Protein AF-A0A151QD77-F1 (afdb_monomer_lite)

Secondary structure (DSSP, 8-state):
-----THHHHHHHHHTT---------------------------SS-EEEE-TT--PPTTEEEEEEESSSEEEEEEE-SS-EEEEE-TTS-EEEEEETTEEEEETT-HHHHHTTSTT-PPPPHHHHT-TTPPP-EEEEESSSEEEEE-GGGG-TT-SEEEEEEEETTEEEEEEEEEEPPPP--EEEEEEEEE--S-TTEEEE--SSSSSEEEEEE-TT-SS-EEEE-TTS-EEEEEETTEEEEETTSTTTTTS--------SSS-EEEEESSSEEEEE-GGGG---SSTTSPEEEEEEEEESSSS-EEEEEEEEEEEE--S---

pLDDT: mean 83.12, std 22.44, range [23.42, 98.44]

Structure (mmCIF, N/CA/C/O backbone):
data_AF-A0A151QD77-F1
#
_entry.id   AF-A0A151QD77-F1
#
loop_
_atom_site.group_PDB
_atom_site.id
_atom_site.type_symbol
_atom_site.label_atom_id
_atom_site.label_alt_id
_atom_site.label_comp_id
_atom_site.label_asym_id
_atom_site.label_entity_id
_atom_site.label_seq_id
_atom_site.pdbx_PDB_ins_code
_atom_site.Cartn_x
_atom_site.Cartn_y
_atom_site.Cartn_z
_atom_site.occupancy
_atom_site.B_iso_or_equiv
_atom_site.auth_seq_id
_atom_site.auth_comp_id
_atom_site.auth_asym_id
_atom_site.auth_atom_id
_atom_site.pdbx_PDB_model_num
ATOM 1 N N . MET A 1 1 ? 21.668 8.200 21.741 1.00 24.41 1 MET A N 1
ATOM 2 C CA . MET A 1 1 ? 20.289 8.182 21.206 1.00 24.41 1 MET A CA 1
ATOM 3 C C . MET A 1 1 ? 20.035 6.816 20.585 1.00 24.41 1 MET A C 1
ATOM 5 O O . MET A 1 1 ? 20.648 6.540 19.561 1.00 24.41 1 MET A O 1
ATOM 9 N N . PRO A 1 2 ? 19.241 5.921 21.193 1.00 24.11 2 PRO A N 1
ATOM 10 C CA . PRO A 1 2 ? 18.932 4.644 20.571 1.00 24.11 2 PRO A CA 1
ATOM 11 C C . PRO A 1 2 ? 17.622 4.740 19.781 1.00 24.11 2 PRO A C 1
ATOM 13 O O . PRO A 1 2 ? 16.577 5.123 20.303 1.00 24.11 2 PRO A O 1
ATOM 16 N N . VAL A 1 3 ? 17.715 4.382 18.503 1.00 27.53 3 VAL A N 1
ATOM 17 C CA . VAL A 1 3 ? 16.604 4.207 17.567 1.00 27.53 3 VAL A CA 1
ATOM 18 C C . VAL A 1 3 ? 15.793 2.983 18.005 1.00 27.53 3 VAL A C 1
ATOM 20 O O . VAL A 1 3 ? 16.287 1.855 17.972 1.00 27.53 3 VAL A O 1
ATOM 23 N N . VAL A 1 4 ? 14.552 3.195 18.446 1.00 26.72 4 VAL A N 1
ATOM 24 C CA . VAL A 1 4 ? 13.621 2.106 18.775 1.00 26.72 4 VAL A CA 1
ATOM 25 C C . VAL A 1 4 ? 13.031 1.568 17.472 1.00 26.72 4 VAL A C 1
ATOM 27 O O . VAL A 1 4 ? 12.359 2.280 16.731 1.00 26.72 4 VAL A O 1
ATOM 30 N N . LYS A 1 5 ? 13.318 0.294 17.192 1.00 28.39 5 LYS A N 1
ATOM 31 C CA . LYS A 1 5 ? 12.912 -0.446 15.992 1.00 28.39 5 LYS A CA 1
ATOM 32 C C . LYS A 1 5 ? 11.382 -0.546 15.880 1.00 28.39 5 LYS A C 1
ATOM 34 O O . LYS A 1 5 ? 10.731 -1.220 16.673 1.00 28.39 5 LYS A O 1
ATOM 39 N N . THR A 1 6 ? 10.833 0.034 14.819 1.00 36.62 6 THR A N 1
ATOM 40 C CA . THR A 1 6 ? 9.420 0.044 14.384 1.00 36.62 6 THR A CA 1
ATOM 41 C C . THR A 1 6 ? 8.884 -1.305 13.866 1.00 36.62 6 THR A C 1
ATOM 43 O O . THR A 1 6 ? 7.734 -1.400 13.444 1.00 36.62 6 THR A O 1
ATOM 46 N N . ASN A 1 7 ? 9.677 -2.379 13.924 1.00 31.80 7 ASN A N 1
ATOM 47 C CA . ASN A 1 7 ? 9.343 -3.670 13.305 1.00 31.80 7 ASN A CA 1
ATOM 48 C C . ASN A 1 7 ? 8.343 -4.537 14.089 1.00 31.80 7 ASN A C 1
ATOM 50 O O . ASN A 1 7 ? 7.849 -5.521 13.542 1.00 31.80 7 ASN A O 1
ATOM 54 N N . TRP A 1 8 ? 8.018 -4.197 15.340 1.00 27.75 8 TRP A N 1
ATOM 55 C CA . TRP A 1 8 ? 7.098 -5.008 16.149 1.00 27.75 8 TRP A CA 1
ATOM 56 C C . TRP A 1 8 ? 5.624 -4.800 15.763 1.00 27.75 8 TRP A C 1
ATOM 58 O O . TRP A 1 8 ? 4.849 -5.747 15.771 1.00 27.75 8 TRP A O 1
ATOM 68 N N . VAL A 1 9 ? 5.254 -3.586 15.333 1.00 34.66 9 VAL A N 1
ATOM 69 C CA . VAL A 1 9 ? 3.859 -3.204 15.034 1.00 34.66 9 VAL A CA 1
ATOM 70 C C . VAL A 1 9 ? 3.337 -3.859 13.747 1.00 34.66 9 VAL A C 1
ATOM 72 O O . VAL A 1 9 ? 2.174 -4.241 13.678 1.00 34.66 9 VAL A O 1
ATOM 75 N N . LYS A 1 10 ? 4.192 -4.056 12.733 1.00 32.22 10 LYS A N 1
ATOM 76 C CA . LYS A 1 10 ? 3.769 -4.639 11.446 1.00 32.22 10 LYS A CA 1
ATOM 77 C C . LYS A 1 10 ? 3.481 -6.146 11.518 1.00 32.22 10 LYS A C 1
ATOM 79 O O . LYS A 1 10 ? 2.632 -6.626 10.776 1.00 32.22 10 LYS A O 1
ATOM 84 N N . LYS A 1 11 ? 4.152 -6.897 12.403 1.00 32.84 11 LYS A N 1
ATOM 85 C CA . LYS A 1 11 ? 3.998 -8.364 12.481 1.00 32.84 11 LYS A CA 1
ATOM 86 C C . LYS A 1 11 ? 2.752 -8.813 13.251 1.00 32.84 11 LYS A C 1
ATOM 88 O O . LYS A 1 11 ? 2.174 -9.831 12.894 1.00 32.84 11 LYS A O 1
ATOM 93 N N . THR A 1 12 ? 2.312 -8.068 14.264 1.00 37.06 12 THR A N 1
ATOM 94 C CA . THR A 1 12 ? 1.117 -8.413 15.059 1.00 37.06 12 THR A CA 1
ATOM 95 C C . THR A 1 12 ? -0.193 -8.006 14.383 1.00 37.06 12 THR A C 1
ATOM 97 O O . THR A 1 12 ? -1.175 -8.735 14.489 1.00 37.06 12 THR A O 1
ATOM 100 N N . LEU A 1 13 ? -0.210 -6.906 13.621 1.00 35.16 13 LEU A N 1
ATOM 101 C CA . LEU A 1 13 ? -1.392 -6.487 12.851 1.00 35.16 13 LEU A CA 1
ATOM 102 C C . LEU A 1 13 ? -1.697 -7.427 11.669 1.00 35.16 13 LEU A C 1
ATOM 104 O O . LEU A 1 13 ? -2.864 -7.682 11.387 1.00 35.16 13 LEU A O 1
ATOM 108 N N . GLY A 1 14 ? -0.670 -8.006 11.033 1.00 31.27 14 GLY A N 1
ATOM 109 C CA . GLY A 1 14 ? -0.849 -8.971 9.939 1.00 31.27 14 GLY A CA 1
ATOM 110 C C . GLY A 1 14 ? -1.501 -10.296 10.358 1.00 31.27 14 GLY A C 1
ATOM 111 O O . GLY A 1 14 ? -2.154 -10.936 9.542 1.00 31.27 14 GLY A O 1
ATOM 112 N N . ALA A 1 15 ? -1.384 -10.694 11.629 1.00 32.50 15 ALA A N 1
ATOM 113 C CA . ALA A 1 15 ? -1.961 -11.943 12.134 1.00 32.50 15 ALA A CA 1
ATOM 114 C C . ALA A 1 15 ? -3.467 -11.845 12.455 1.00 32.50 15 ALA A C 1
ATOM 116 O O . ALA A 1 15 ? -4.146 -12.866 12.492 1.00 32.50 15 ALA A O 1
ATOM 117 N N . CYS A 1 16 ? -4.012 -10.634 12.634 1.00 34.81 16 CYS A N 1
ATOM 118 C CA . CYS A 1 16 ? -5.435 -10.426 12.946 1.00 34.81 16 CYS A CA 1
ATOM 119 C C . CYS A 1 16 ? -6.365 -10.574 11.722 1.00 34.81 16 CYS A C 1
ATOM 121 O O . CYS A 1 16 ? -7.583 -10.578 11.875 1.00 34.81 16 CYS A O 1
ATOM 123 N N . LEU A 1 17 ? -5.810 -10.680 10.509 1.00 33.88 17 LEU A N 1
ATOM 124 C CA . LEU A 1 17 ? -6.557 -10.763 9.244 1.00 33.88 17 LEU A CA 1
ATOM 125 C C . LEU A 1 17 ? -6.915 -12.197 8.814 1.00 33.88 17 LEU A C 1
ATOM 127 O O . LEU A 1 17 ? -7.569 -12.379 7.791 1.00 33.88 17 LEU A O 1
ATOM 131 N N . ALA A 1 18 ? -6.527 -13.218 9.581 1.00 29.62 18 ALA A N 1
ATOM 132 C CA . ALA A 1 18 ? -6.823 -14.610 9.259 1.00 29.62 18 ALA A CA 1
ATOM 133 C C . ALA A 1 18 ? -8.101 -15.088 9.972 1.00 29.62 18 ALA A C 1
ATOM 135 O O . ALA A 1 18 ? -8.030 -15.730 11.017 1.00 29.62 18 ALA A O 1
ATOM 136 N N . PHE A 1 19 ? -9.273 -14.802 9.395 1.00 31.50 19 PHE A N 1
ATOM 137 C CA . PHE A 1 19 ? -10.496 -15.547 9.713 1.00 31.50 19 PHE A CA 1
ATOM 138 C C . PHE A 1 19 ? -10.879 -16.480 8.563 1.00 31.50 19 PHE A C 1
ATOM 140 O O . PHE A 1 19 ? -11.076 -16.066 7.422 1.00 31.50 19 PHE A O 1
ATOM 147 N N . SER A 1 20 ? -10.946 -17.761 8.923 1.00 27.86 20 SER A N 1
ATOM 148 C CA . SER A 1 20 ? -11.267 -18.926 8.109 1.00 27.86 20 SER A CA 1
ATOM 149 C C . SER A 1 20 ? -12.623 -18.823 7.410 1.00 27.86 20 SER A C 1
ATOM 151 O O . SER A 1 20 ? -13.645 -18.628 8.064 1.00 27.86 20 SER A O 1
ATOM 153 N N . PHE A 1 21 ? -12.641 -19.094 6.106 1.00 31.02 21 PHE A N 1
ATOM 154 C CA . PHE A 1 21 ? -13.842 -19.517 5.389 1.00 31.02 21 PHE A CA 1
ATOM 155 C C . PHE A 1 21 ? -13.701 -20.989 5.002 1.00 31.02 21 PHE A C 1
ATOM 157 O O . PHE A 1 21 ? -12.762 -21.377 4.310 1.00 31.02 21 PHE A O 1
ATOM 164 N N . SER A 1 22 ? -14.634 -21.809 5.487 1.00 28.52 22 SER A N 1
ATOM 165 C CA . SER A 1 22 ? -14.782 -23.206 5.087 1.00 28.52 22 SER A CA 1
ATOM 166 C C . SER A 1 22 ? -15.097 -23.301 3.596 1.00 28.52 22 SER A C 1
ATOM 168 O O . SER A 1 22 ? -15.988 -22.624 3.086 1.00 28.52 22 SER A O 1
ATOM 170 N N . THR A 1 23 ? -14.361 -24.169 2.914 1.00 29.62 23 THR A N 1
ATOM 171 C CA . THR A 1 23 ? -14.494 -24.505 1.501 1.00 29.62 23 THR A CA 1
ATOM 172 C C . THR A 1 23 ? -15.793 -25.265 1.232 1.00 29.62 23 THR A C 1
ATOM 174 O O . THR A 1 23 ? -16.008 -26.356 1.757 1.00 29.62 23 THR A O 1
ATOM 177 N N . LEU A 1 24 ? -16.637 -24.719 0.355 1.00 26.80 24 LEU A N 1
ATOM 178 C CA . LEU A 1 24 ? -17.667 -25.480 -0.345 1.00 26.80 24 LEU A CA 1
ATOM 179 C C . LEU A 1 24 ? -17.306 -25.489 -1.836 1.00 26.80 24 LEU A C 1
ATOM 181 O O . LEU A 1 24 ? -17.333 -24.456 -2.500 1.00 26.80 24 LEU A O 1
ATOM 185 N N . LEU A 1 25 ? -16.905 -26.659 -2.333 1.00 30.86 25 LEU A N 1
ATOM 186 C CA . LEU A 1 25 ? -16.647 -26.934 -3.745 1.00 30.86 25 LEU A CA 1
ATOM 187 C C . LEU A 1 25 ? -17.981 -27.067 -4.483 1.00 30.86 25 LEU A C 1
ATOM 189 O O . LEU A 1 25 ? -18.726 -28.007 -4.215 1.00 30.86 25 LEU A O 1
ATOM 193 N N . ILE A 1 26 ? -18.251 -26.176 -5.439 1.00 33.09 26 ILE A N 1
ATOM 194 C CA . ILE A 1 26 ? -19.249 -26.406 -6.489 1.00 33.09 26 ILE A CA 1
ATOM 195 C C . ILE A 1 26 ? -18.638 -25.996 -7.837 1.00 33.09 26 ILE A C 1
ATOM 197 O O . ILE A 1 26 ? -18.052 -24.928 -7.991 1.00 33.09 26 ILE A O 1
ATOM 201 N N . SER A 1 27 ? -18.739 -26.930 -8.775 1.00 28.11 27 SER A N 1
ATOM 202 C CA . SER A 1 27 ? -18.209 -26.984 -10.138 1.00 28.11 27 SER A CA 1
ATOM 203 C C . SER A 1 27 ? -18.626 -25.829 -11.061 1.00 28.11 27 SER A C 1
ATOM 205 O O . SER A 1 27 ? -19.798 -25.462 -11.100 1.00 28.11 27 SER A O 1
ATOM 207 N N . SER A 1 28 ? -17.683 -25.349 -11.883 1.00 30.36 28 SER A N 1
ATOM 208 C CA . SER A 1 28 ? -17.912 -24.503 -13.072 1.00 30.36 28 SER A CA 1
ATOM 209 C C . SER A 1 28 ? -18.632 -25.272 -14.198 1.00 30.36 28 SER A C 1
ATOM 211 O O . SER A 1 28 ? -18.501 -26.498 -14.261 1.00 30.36 28 SER A O 1
ATOM 213 N N . PRO A 1 29 ? -19.343 -24.584 -15.119 1.00 33.19 29 PRO A N 1
ATOM 214 C CA . PRO A 1 29 ? -18.663 -24.071 -16.320 1.00 33.19 29 PRO A CA 1
ATOM 215 C C . PRO A 1 29 ? -19.188 -22.724 -16.886 1.00 33.19 29 PRO A C 1
ATOM 217 O O . PRO A 1 29 ? -20.268 -22.261 -16.541 1.00 33.19 29 PRO A O 1
ATOM 220 N N . LEU A 1 30 ? -18.405 -22.192 -17.843 1.00 30.19 30 LEU A N 1
ATOM 221 C CA . LEU A 1 30 ? -18.676 -21.131 -18.840 1.00 30.19 30 LEU A CA 1
ATOM 222 C C . LEU A 1 30 ? -18.507 -19.664 -18.395 1.00 30.19 30 LEU A C 1
ATOM 224 O O . LEU A 1 30 ? -19.395 -19.033 -17.835 1.00 30.19 30 LEU A O 1
ATOM 228 N N . ILE A 1 31 ? -17.337 -19.112 -18.745 1.00 28.22 31 ILE A N 1
ATOM 229 C CA . ILE A 1 31 ? -16.956 -17.704 -18.592 1.00 28.22 31 ILE A CA 1
ATOM 230 C C . ILE A 1 31 ? -17.247 -16.980 -19.912 1.00 28.22 31 ILE A C 1
ATOM 232 O O . ILE A 1 31 ? -16.529 -17.152 -20.896 1.00 28.22 31 ILE A O 1
ATOM 236 N N . THR A 1 32 ? -18.285 -16.150 -19.933 1.00 30.02 32 THR A N 1
ATOM 237 C CA . THR A 1 32 ? -18.382 -15.019 -20.867 1.00 30.02 32 THR A CA 1
ATOM 238 C C . THR A 1 32 ? -17.610 -13.833 -20.284 1.00 30.02 32 THR A C 1
ATOM 240 O O . THR A 1 32 ? -17.683 -13.627 -19.070 1.00 30.02 32 THR A O 1
ATOM 243 N N . PRO A 1 33 ? -16.891 -13.032 -21.091 1.00 27.94 33 PRO A N 1
ATOM 244 C CA . PRO A 1 33 ? -16.133 -11.896 -20.590 1.00 27.94 33 PRO A CA 1
ATOM 245 C C . PRO A 1 33 ? -17.103 -10.776 -20.203 1.00 27.94 33 PRO A C 1
ATOM 247 O O . PRO A 1 33 ? -17.448 -9.917 -21.010 1.00 27.94 33 PRO A O 1
ATOM 250 N N . THR A 1 34 ? -17.567 -10.774 -18.957 1.00 29.12 34 THR A N 1
ATOM 251 C CA . THR A 1 34 ? -18.054 -9.541 -18.344 1.00 29.12 34 THR A CA 1
ATOM 252 C C . THR A 1 34 ? -16.862 -8.614 -18.220 1.00 29.12 34 THR A C 1
ATOM 254 O O . THR A 1 34 ? -15.895 -8.927 -17.526 1.00 29.12 34 THR A O 1
ATOM 257 N N . ILE A 1 35 ? -16.940 -7.495 -18.934 1.00 30.02 35 ILE A N 1
ATOM 258 C CA . ILE A 1 35 ? -16.101 -6.318 -18.754 1.00 30.02 35 ILE A CA 1
ATOM 259 C C . ILE A 1 35 ? -16.049 -6.056 -17.250 1.00 30.02 35 ILE A C 1
ATOM 261 O O . ILE A 1 35 ? -17.036 -5.639 -16.644 1.00 30.02 35 ILE A O 1
ATOM 265 N N . ALA A 1 36 ? -14.914 -6.387 -16.639 1.00 23.64 36 ALA A N 1
ATOM 266 C CA . ALA A 1 36 ? -14.621 -6.005 -15.279 1.00 23.64 36 ALA A CA 1
ATOM 267 C C . ALA A 1 36 ? -14.447 -4.490 -15.316 1.00 23.64 36 ALA A C 1
ATOM 269 O O . ALA A 1 36 ? -13.370 -3.977 -15.616 1.00 23.64 36 ALA A O 1
ATOM 270 N N . PHE A 1 37 ? -15.538 -3.770 -15.060 1.00 26.33 37 PHE A N 1
ATOM 271 C CA . PHE A 1 37 ? -15.424 -2.436 -14.513 1.00 26.33 37 PHE A CA 1
ATOM 272 C C . PHE A 1 37 ? -14.590 -2.607 -13.252 1.00 26.33 37 PHE A C 1
ATOM 274 O O . PHE A 1 37 ? -15.046 -3.196 -12.270 1.00 26.33 37 PHE A O 1
ATOM 281 N N . ALA A 1 38 ? -13.331 -2.172 -13.317 1.00 23.42 38 ALA A N 1
ATOM 282 C CA . ALA A 1 38 ? -12.581 -1.866 -12.120 1.00 23.42 38 ALA A CA 1
ATOM 283 C C . ALA A 1 38 ? -13.543 -1.072 -11.238 1.00 23.42 38 ALA A C 1
ATOM 285 O O . ALA A 1 38 ? -14.113 -0.082 -11.701 1.00 23.42 38 ALA A O 1
ATOM 286 N N . HIS A 1 39 ? -13.814 -1.576 -10.034 1.00 26.27 39 HIS A N 1
ATOM 287 C CA . HIS A 1 39 ? -14.580 -0.843 -9.046 1.00 26.27 39 HIS A CA 1
ATOM 288 C C . HIS A 1 39 ? -13.833 0.472 -8.819 1.00 26.27 39 HIS A C 1
ATOM 290 O O . HIS A 1 39 ? -12.874 0.524 -8.053 1.00 26.27 39 HIS A O 1
ATOM 296 N N . ALA A 1 40 ? -14.235 1.515 -9.545 1.00 25.98 40 ALA A N 1
ATOM 297 C CA . ALA A 1 40 ? -13.988 2.884 -9.167 1.00 25.98 40 ALA A CA 1
ATOM 298 C C . ALA A 1 40 ? -14.730 3.021 -7.846 1.00 25.98 40 ALA A C 1
ATOM 300 O O . ALA A 1 40 ? -15.953 3.151 -7.801 1.00 25.98 40 ALA A O 1
ATOM 301 N N . GLU A 1 41 ? -13.991 2.811 -6.765 1.00 32.25 41 GLU A N 1
ATOM 302 C CA . GLU A 1 41 ? -14.429 3.149 -5.433 1.00 32.25 41 GLU A CA 1
ATOM 303 C C . GLU A 1 41 ? -14.810 4.627 -5.509 1.00 32.25 41 GLU A C 1
ATOM 305 O O . GLU A 1 41 ? -13.941 5.481 -5.687 1.00 32.25 41 GLU A O 1
ATOM 310 N N . HIS A 1 42 ? -16.118 4.913 -5.515 1.00 31.34 42 HIS A N 1
ATOM 311 C CA . HIS A 1 42 ? -16.619 6.266 -5.328 1.00 31.34 42 HIS A CA 1
ATOM 312 C C . HIS A 1 42 ? -15.854 6.832 -4.136 1.00 31.34 42 HIS A C 1
ATOM 314 O O . HIS A 1 42 ? -15.883 6.245 -3.048 1.00 31.34 42 HIS A O 1
ATOM 320 N N . GLY A 1 43 ? -15.089 7.896 -4.394 1.00 38.44 43 GLY A N 1
ATOM 321 C CA . GLY A 1 43 ? -14.335 8.593 -3.369 1.00 38.44 43 GLY A CA 1
ATOM 322 C C . GLY A 1 43 ? -15.274 8.858 -2.205 1.00 38.44 43 GLY A C 1
ATOM 323 O O . GLY A 1 43 ? -16.395 9.311 -2.406 1.00 38.44 43 GLY A O 1
ATOM 324 N N . THR A 1 44 ? -14.857 8.480 -1.003 1.00 45.56 44 THR A N 1
ATOM 325 C CA . THR A 1 44 ? -15.602 8.816 0.206 1.00 45.56 44 THR A CA 1
ATOM 326 C C . THR A 1 44 ? -15.666 10.338 0.266 1.00 45.56 44 THR A C 1
ATOM 328 O O . THR A 1 44 ? -14.633 10.964 0.499 1.00 45.56 44 THR A O 1
ATOM 331 N N . GLU A 1 45 ? -16.833 10.925 -0.002 1.00 53.81 45 GLU A N 1
ATOM 332 C CA . GLU A 1 45 ? -17.030 12.380 -0.075 1.00 53.81 45 GLU A CA 1
ATOM 333 C C . GLU A 1 45 ? -16.856 13.071 1.292 1.00 53.81 45 GLU A C 1
ATOM 335 O O . GLU A 1 45 ? -16.864 14.295 1.365 1.00 53.81 45 GLU A O 1
ATOM 340 N N . GLY A 1 46 ? -16.620 12.317 2.372 1.00 62.25 46 GLY A N 1
ATOM 341 C CA . GLY A 1 46 ? -16.283 12.861 3.687 1.00 62.25 46 GLY A CA 1
ATOM 342 C C . GLY A 1 46 ? -15.109 12.158 4.353 1.00 62.25 46 GLY A C 1
ATOM 343 O O . GLY A 1 46 ? -15.326 11.449 5.339 1.00 62.25 46 GLY A O 1
ATOM 344 N N . GLY A 1 47 ? -13.893 12.361 3.832 1.00 79.69 47 GLY A N 1
ATOM 345 C CA . GLY A 1 47 ? -12.599 12.078 4.463 1.00 79.69 47 GLY A CA 1
ATOM 346 C C . GLY A 1 47 ? -12.353 10.671 5.030 1.00 79.69 47 GLY A C 1
ATOM 347 O O . GLY A 1 47 ? -13.245 9.884 5.346 1.00 79.69 47 GLY A O 1
ATOM 348 N N . ILE A 1 48 ? -11.085 10.324 5.244 1.00 89.69 48 ILE A N 1
ATOM 349 C CA . ILE A 1 48 ? -10.726 9.040 5.859 1.00 89.69 48 ILE A CA 1
ATOM 350 C C . ILE A 1 48 ? -10.685 9.213 7.386 1.00 89.69 48 ILE A C 1
ATOM 352 O O . ILE A 1 48 ? -9.851 9.975 7.894 1.00 89.69 48 ILE A O 1
ATOM 356 N N . PRO A 1 49 ? -11.547 8.520 8.159 1.00 93.69 49 PRO A N 1
ATOM 357 C CA . PRO A 1 49 ? -11.523 8.611 9.611 1.00 93.69 49 PRO A CA 1
ATOM 358 C C . PRO A 1 49 ? -10.219 8.014 10.140 1.00 93.69 49 PRO A C 1
ATOM 360 O O . PRO A 1 49 ? -9.884 6.864 9.867 1.00 93.69 49 PRO A O 1
ATOM 363 N N . THR A 1 50 ? -9.487 8.800 10.920 1.00 94.44 50 THR A N 1
ATOM 364 C CA . THR A 1 50 ? -8.128 8.482 11.362 1.00 94.44 50 THR A CA 1
ATOM 365 C C . THR A 1 50 ? -7.964 8.808 12.844 1.00 94.44 50 THR A C 1
ATOM 367 O O . THR A 1 50 ? -8.535 9.769 13.361 1.00 94.44 50 THR A O 1
ATOM 370 N N . VAL A 1 51 ? -7.174 8.004 13.563 1.00 95.88 51 VAL A N 1
ATOM 371 C CA . VAL A 1 51 ? -6.753 8.352 14.928 1.00 95.88 51 VAL A CA 1
ATOM 372 C C . VAL A 1 51 ? -5.825 9.557 14.846 1.00 95.88 51 VAL A C 1
ATOM 374 O O . VAL A 1 51 ? -4.773 9.477 14.215 1.00 95.88 51 VAL A O 1
ATOM 377 N N . SER A 1 52 ? -6.187 10.655 15.507 1.00 94.50 52 SER A N 1
ATOM 378 C CA . SER A 1 52 ? -5.398 11.882 15.436 1.00 94.50 52 SER A CA 1
ATOM 379 C C . SER A 1 52 ? -3.960 11.643 15.910 1.00 94.50 52 SER A C 1
ATOM 381 O O . SER A 1 52 ? -3.781 11.084 17.001 1.00 94.50 52 SER A O 1
ATOM 383 N N . PRO A 1 53 ? -2.929 12.125 15.186 1.00 86.69 53 PRO A N 1
ATOM 384 C CA . PRO A 1 53 ? -1.527 11.949 15.567 1.00 86.69 53 PRO A CA 1
ATOM 385 C C . PRO A 1 53 ? -1.175 12.666 16.879 1.00 86.69 53 PRO A C 1
ATOM 387 O O . PRO A 1 53 ? -0.156 12.370 17.500 1.00 86.69 53 PRO A O 1
ATOM 390 N N . LYS A 1 54 ? -2.025 13.599 17.330 1.00 89.12 54 LYS A N 1
ATOM 391 C CA . LYS A 1 54 ? -1.890 14.284 18.625 1.00 89.12 54 LYS A CA 1
ATOM 392 C C . LYS A 1 54 ? -2.398 13.440 19.801 1.00 89.12 54 LYS A C 1
ATOM 394 O O . LYS A 1 54 ? -2.149 13.794 20.956 1.00 89.12 54 LYS A O 1
ATOM 399 N N . THR A 1 55 ? -3.109 12.341 19.539 1.00 89.06 55 THR A N 1
ATOM 400 C CA . THR A 1 55 ? -3.631 11.456 20.583 1.00 89.06 55 THR A CA 1
ATOM 401 C C . THR A 1 55 ? -2.495 10.700 21.262 1.00 89.06 55 THR A C 1
ATOM 403 O O . THR A 1 55 ? -1.727 9.986 20.623 1.00 89.06 55 THR A O 1
ATOM 406 N N . LYS A 1 56 ? -2.423 10.799 22.592 1.00 90.50 56 LYS A N 1
ATOM 407 C CA . LYS A 1 56 ? -1.493 10.007 23.402 1.00 90.50 56 LYS A CA 1
ATOM 408 C C . LYS A 1 56 ? -2.193 8.755 23.917 1.00 90.50 56 LYS A C 1
ATOM 410 O O . LYS A 1 56 ? -3.045 8.839 24.798 1.00 90.50 56 LYS A O 1
ATOM 415 N N . LEU A 1 57 ? -1.813 7.601 23.379 1.00 92.81 57 LEU A N 1
ATOM 416 C CA . LEU A 1 57 ? -2.244 6.304 23.896 1.00 92.81 57 LEU A CA 1
ATOM 417 C C . LEU A 1 57 ? -1.357 5.865 25.075 1.00 92.81 57 LEU A C 1
ATOM 419 O O . LEU A 1 57 ? -0.184 6.251 25.139 1.00 92.81 57 LEU A O 1
ATOM 423 N N . PRO A 1 58 ? -1.882 5.056 26.014 1.00 92.62 58 PRO A N 1
ATOM 424 C CA . PRO A 1 58 ? -1.067 4.413 27.038 1.00 92.62 58 PRO A CA 1
ATOM 425 C C . PRO A 1 58 ? 0.064 3.583 26.422 1.00 92.62 58 PRO A C 1
ATOM 427 O O . PRO A 1 58 ? -0.087 2.993 25.351 1.00 92.62 58 PRO A O 1
ATOM 430 N N . LYS A 1 59 ? 1.199 3.492 27.125 1.00 93.06 59 LYS A N 1
ATOM 431 C CA . LYS A 1 59 ? 2.303 2.620 26.708 1.00 93.06 59 LYS A CA 1
ATOM 432 C C . LYS A 1 59 ? 1.795 1.180 26.584 1.00 93.06 59 LYS A C 1
ATOM 434 O O . LYS A 1 59 ? 1.100 0.701 27.475 1.00 93.06 59 LYS A O 1
ATOM 439 N N . GLY A 1 60 ? 2.160 0.517 25.491 1.00 89.62 60 GLY A N 1
ATOM 440 C CA . GLY A 1 60 ? 1.730 -0.854 25.231 1.00 89.62 60 GLY A CA 1
ATOM 441 C C . GLY A 1 60 ? 0.350 -0.972 24.589 1.00 89.62 60 GLY A C 1
ATOM 442 O O . GLY A 1 60 ? -0.100 -2.091 24.409 1.00 89.62 60 GLY A O 1
ATOM 443 N N . VAL A 1 61 ? -0.315 0.134 24.227 1.00 93.44 61 VAL A N 1
ATOM 444 C CA . VAL A 1 61 ? -1.581 0.130 23.473 1.00 93.44 61 VAL A CA 1
ATOM 445 C C . VAL A 1 61 ? -1.369 0.779 22.110 1.00 93.44 61 VAL A C 1
ATOM 447 O O . VAL A 1 61 ? -0.845 1.890 22.022 1.00 93.44 61 VAL A O 1
ATOM 450 N N . SER A 1 62 ? -1.815 0.114 21.048 1.00 94.69 62 SER A N 1
ATOM 451 C CA . SER A 1 62 ? -1.945 0.694 19.711 1.00 94.69 62 SER A CA 1
ATOM 452 C C . SER A 1 62 ? -3.407 0.688 19.283 1.00 94.69 62 SER A C 1
ATOM 454 O O . SER A 1 62 ? -4.150 -0.239 19.589 1.00 94.69 62 SER A O 1
ATOM 456 N N . LEU A 1 63 ? -3.824 1.733 18.577 1.00 96.62 63 LEU A N 1
ATOM 457 C CA . LEU A 1 63 ? -5.163 1.857 18.017 1.00 96.62 63 LEU A CA 1
ATOM 458 C C . LEU A 1 63 ? -5.049 2.489 16.636 1.00 96.62 63 LEU A C 1
ATOM 460 O O . LEU A 1 63 ? -4.354 3.492 16.470 1.00 96.62 63 LEU A O 1
ATOM 464 N N . GLN A 1 64 ? -5.734 1.901 15.665 1.00 96.44 64 GLN A N 1
ATOM 465 C CA . GLN A 1 64 ? -5.827 2.409 14.303 1.00 96.44 64 GLN A CA 1
ATOM 466 C C . GLN A 1 64 ? -7.267 2.302 13.813 1.00 96.44 64 GLN A C 1
ATOM 468 O O . GLN A 1 64 ? -8.038 1.476 14.303 1.00 96.44 64 GLN A O 1
ATOM 473 N N . VAL A 1 65 ? -7.610 3.130 12.833 1.00 95.38 65 VAL A N 1
ATOM 474 C CA . VAL A 1 65 ? -8.760 2.878 11.969 1.00 95.38 65 VAL A CA 1
ATOM 475 C C . VAL A 1 65 ? -8.225 2.179 10.728 1.00 95.38 65 VAL A C 1
ATOM 477 O O . 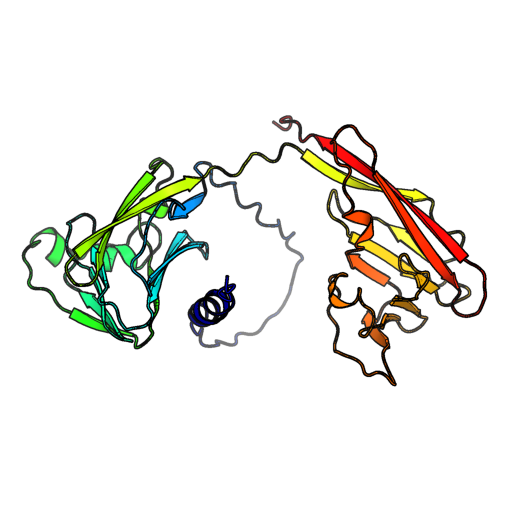VAL A 1 65 ? -7.243 2.631 10.141 1.00 95.38 65 VAL A O 1
ATOM 480 N N . VAL A 1 66 ? -8.835 1.061 10.359 1.00 91.44 66 VAL A N 1
ATOM 481 C CA . VAL A 1 66 ? -8.478 0.295 9.162 1.00 91.44 66 VAL A CA 1
ATOM 482 C C . VAL A 1 66 ? -9.716 0.122 8.293 1.00 91.44 66 VAL A C 1
ATOM 484 O O . VAL A 1 66 ? -10.836 0.065 8.806 1.00 91.44 66 VAL A O 1
ATOM 487 N N . LYS A 1 67 ? -9.519 0.040 6.977 1.00 88.25 67 LYS A N 1
ATOM 488 C CA . LYS A 1 67 ? -10.584 -0.232 6.011 1.00 88.25 67 LYS A CA 1
ATOM 489 C C . LYS A 1 67 ? -10.449 -1.669 5.518 1.00 88.25 67 LYS A C 1
ATOM 491 O O . LYS A 1 67 ? -9.396 -2.044 5.009 1.00 88.25 67 LYS A O 1
ATOM 496 N N . SER A 1 68 ? -11.493 -2.467 5.711 1.00 80.56 68 SER A N 1
ATOM 497 C CA . SER A 1 68 ? -11.657 -3.770 5.057 1.00 80.56 68 SER A CA 1
ATOM 498 C C . SER A 1 68 ? -12.799 -3.659 4.042 1.00 80.56 68 SER A C 1
ATOM 500 O O . SER A 1 68 ? -12.645 -2.983 3.033 1.00 80.56 68 SER A O 1
ATOM 502 N N . ASN A 1 69 ? -13.970 -4.226 4.339 1.00 85.12 69 ASN A N 1
ATOM 503 C CA . ASN A 1 69 ? -15.226 -3.927 3.644 1.00 85.12 69 ASN A CA 1
ATOM 504 C C . ASN A 1 69 ? -15.882 -2.620 4.135 1.00 85.12 69 ASN A C 1
ATOM 506 O O . ASN A 1 69 ? -16.720 -2.051 3.445 1.00 85.12 69 ASN A O 1
ATOM 510 N N . ALA A 1 70 ? -15.523 -2.164 5.336 1.00 89.31 70 ALA A N 1
ATOM 511 C CA . ALA A 1 70 ? -15.934 -0.901 5.940 1.00 89.31 70 ALA A CA 1
ATOM 512 C C . ALA A 1 70 ? -14.855 -0.431 6.928 1.00 89.31 70 ALA A C 1
ATOM 514 O O . ALA A 1 70 ? -13.927 -1.183 7.249 1.00 89.31 70 ALA A O 1
ATOM 515 N N . PHE A 1 71 ? -14.966 0.803 7.422 1.00 93.75 71 PHE A N 1
ATOM 516 C CA . PHE A 1 71 ? -14.063 1.297 8.460 1.00 93.75 71 PHE A CA 1
ATOM 517 C C . PHE A 1 71 ? -14.330 0.609 9.802 1.00 93.75 71 PHE A C 1
ATOM 519 O O . PHE A 1 71 ? -15.469 0.524 10.268 1.00 93.75 71 PHE A O 1
ATOM 526 N N . GLN A 1 72 ? -13.259 0.159 10.448 1.00 95.31 72 GLN A N 1
ATOM 527 C CA . GLN A 1 72 ? -13.283 -0.453 11.772 1.00 95.31 72 GLN A CA 1
ATOM 528 C C . GLN A 1 72 ? -12.117 0.061 12.613 1.00 95.31 72 GLN A C 1
ATOM 530 O O . GLN A 1 72 ? -11.062 0.425 12.087 1.00 95.31 72 GLN A O 1
ATOM 535 N N . PHE A 1 73 ? -12.282 0.053 13.931 1.00 97.25 73 PHE A N 1
ATOM 536 C CA . PHE A 1 73 ? -11.141 0.181 14.825 1.00 97.25 73 PHE A CA 1
ATOM 537 C C . PHE A 1 73 ? -10.388 -1.140 14.886 1.00 97.25 73 PHE A C 1
ATOM 539 O O . PHE A 1 73 ? -11.004 -2.200 14.876 1.00 97.25 73 PHE A O 1
ATOM 546 N N . ALA A 1 74 ? -9.070 -1.066 15.011 1.00 96.38 74 ALA A N 1
ATOM 547 C CA . ALA A 1 74 ? -8.204 -2.180 15.362 1.00 96.38 74 ALA A CA 1
ATOM 548 C C . ALA A 1 74 ? -7.335 -1.753 16.545 1.00 96.38 74 ALA A C 1
ATOM 550 O O . ALA A 1 74 ? -6.529 -0.824 16.426 1.00 96.38 74 ALA A O 1
ATOM 551 N N . LEU A 1 75 ? -7.517 -2.410 17.690 1.00 95.62 75 LEU A N 1
ATOM 552 C CA . LEU A 1 75 ? -6.727 -2.168 18.894 1.00 95.62 75 LEU A CA 1
ATOM 553 C C . LEU A 1 75 ? -5.861 -3.381 19.194 1.00 95.62 75 LEU A C 1
ATOM 555 O O . LEU A 1 75 ? -6.345 -4.509 19.135 1.00 95.62 75 LEU A O 1
ATOM 559 N N . ALA A 1 76 ? -4.610 -3.148 19.576 1.00 92.56 76 ALA A N 1
ATOM 560 C CA . ALA A 1 76 ? -3.752 -4.171 20.158 1.00 92.56 76 ALA A CA 1
ATOM 561 C C . ALA A 1 76 ? -3.108 -3.673 21.456 1.00 92.56 76 ALA A C 1
ATOM 563 O O . ALA A 1 76 ? -2.919 -2.472 21.667 1.00 92.56 76 ALA A O 1
ATOM 564 N N . THR A 1 77 ? -2.779 -4.613 22.335 1.00 89.38 77 THR A N 1
ATOM 565 C CA . THR A 1 77 ? -2.115 -4.376 23.617 1.00 89.38 77 THR A CA 1
ATOM 566 C C . THR A 1 77 ? -0.877 -5.264 23.765 1.00 89.38 77 THR A C 1
ATOM 568 O O . THR A 1 77 ? -0.731 -6.259 23.063 1.00 89.38 77 THR A O 1
ATOM 571 N N . ASP A 1 78 ? 0.016 -4.944 24.696 1.00 88.06 78 ASP A N 1
ATOM 572 C CA . ASP A 1 78 ? 1.126 -5.815 25.116 1.00 88.06 78 ASP A CA 1
ATOM 573 C C . ASP A 1 78 ? 0.735 -6.791 26.247 1.00 88.06 78 ASP A C 1
ATOM 575 O O . ASP A 1 78 ? 1.585 -7.488 26.802 1.00 88.06 78 ASP A O 1
ATOM 579 N N . GLY A 1 79 ? -0.549 -6.815 26.622 1.00 86.50 79 GLY A N 1
ATOM 580 C CA . GLY A 1 79 ? -1.082 -7.608 27.728 1.00 86.50 79 GLY A CA 1
ATOM 581 C C . GLY A 1 79 ? -0.772 -7.068 29.131 1.00 86.50 79 GLY A C 1
ATOM 582 O O . GLY A 1 79 ? -1.228 -7.650 30.113 1.00 86.50 79 GLY A O 1
ATOM 583 N N . GLN A 1 80 ? -0.042 -5.960 29.276 1.00 88.94 80 GLN A N 1
ATOM 584 C CA . GLN A 1 80 ? 0.224 -5.353 30.590 1.00 88.94 80 GLN A CA 1
ATOM 585 C C . GLN A 1 80 ? -0.853 -4.342 30.999 1.00 88.94 80 GLN A C 1
ATOM 587 O O . GLN A 1 80 ? -0.954 -3.968 32.166 1.00 88.94 80 GLN A O 1
ATOM 592 N N . GLN A 1 81 ? -1.658 -3.886 30.039 1.00 87.44 81 GLN A N 1
ATOM 593 C CA . GLN A 1 81 ? -2.716 -2.903 30.253 1.00 87.44 81 GLN A CA 1
ATOM 594 C C . GLN A 1 81 ? -4.083 -3.591 30.369 1.00 87.44 81 GLN A C 1
ATOM 596 O O . GLN A 1 81 ? -4.392 -4.508 29.608 1.00 87.44 81 GLN A O 1
ATOM 601 N N . GLN A 1 82 ? -4.935 -3.111 31.277 1.00 94.69 82 GLN A N 1
ATOM 602 C CA . GLN A 1 82 ? -6.377 -3.343 31.192 1.00 94.69 82 GLN A CA 1
ATOM 603 C C . GLN A 1 82 ? -7.012 -2.163 30.456 1.00 94.69 82 GLN A C 1
ATOM 605 O O . GLN A 1 82 ? -6.948 -1.033 30.941 1.00 94.69 82 GLN A O 1
ATOM 610 N N . VAL A 1 83 ? -7.641 -2.424 29.314 1.00 96.81 83 VAL A N 1
ATOM 611 C CA . VAL A 1 83 ? -8.287 -1.408 28.477 1.00 96.81 83 VAL A CA 1
ATOM 612 C C . VAL A 1 83 ? -9.759 -1.751 28.303 1.00 96.81 83 VAL A C 1
ATOM 614 O O . VAL A 1 83 ? -10.095 -2.852 27.883 1.00 96.81 83 VAL A O 1
ATOM 617 N N . GLU A 1 84 ? -10.645 -0.810 28.596 1.00 97.75 84 GLU A N 1
ATOM 618 C CA . GLU A 1 84 ? -12.084 -0.931 28.363 1.00 97.75 84 GLU A CA 1
ATOM 619 C C . GLU A 1 84 ? -12.532 0.085 27.318 1.00 97.75 84 GLU A C 1
ATOM 621 O O . GLU A 1 84 ? -12.139 1.251 27.380 1.00 97.75 84 GLU A O 1
ATOM 626 N N . ILE A 1 85 ? -13.358 -0.352 26.368 1.00 97.88 85 ILE A N 1
ATOM 627 C CA . ILE A 1 85 ? -13.930 0.507 25.326 1.00 97.88 85 ILE A CA 1
ATOM 628 C C . ILE A 1 85 ? -15.353 0.860 25.723 1.00 97.88 85 ILE A C 1
ATOM 630 O O . ILE A 1 85 ? -16.160 -0.034 25.999 1.00 97.88 85 ILE A O 1
ATOM 634 N N . LEU A 1 86 ? -15.653 2.157 25.762 1.00 97.31 86 LEU A N 1
ATOM 635 C CA . LEU A 1 86 ? -16.959 2.658 26.166 1.00 97.31 86 LEU A CA 1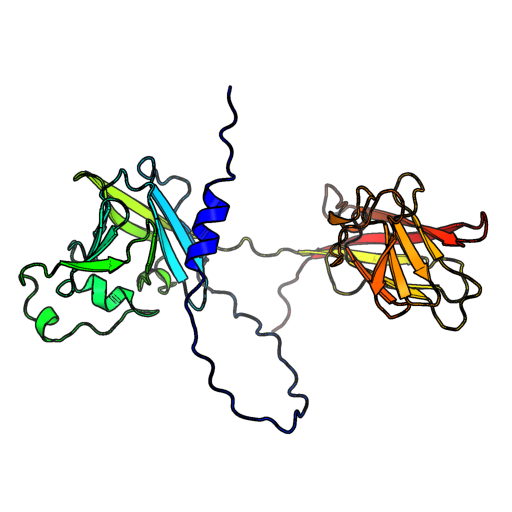
ATOM 636 C C . LEU A 1 86 ? -17.836 2.926 24.944 1.00 97.31 86 LEU A C 1
ATOM 638 O O . LEU A 1 86 ? -17.391 3.519 23.959 1.00 97.31 86 LEU A O 1
ATOM 642 N N . GLY A 1 87 ? -19.099 2.515 25.036 1.00 92.12 87 GLY A N 1
ATOM 643 C CA . GLY A 1 87 ? -20.134 2.887 24.081 1.00 92.12 87 GLY A CA 1
ATOM 644 C C . GLY A 1 87 ? -20.559 4.348 24.241 1.00 92.12 87 GLY A C 1
ATOM 645 O O . GLY A 1 87 ? -20.097 5.073 25.128 1.00 92.12 87 GLY A O 1
ATOM 646 N N . GLU A 1 88 ? -21.485 4.787 23.390 1.00 87.38 88 GLU A N 1
ATOM 647 C CA . GLU A 1 88 ? -22.091 6.125 23.475 1.00 87.38 88 GLU A CA 1
ATOM 648 C C . GLU A 1 88 ? -22.798 6.354 24.821 1.00 87.38 88 GLU A C 1
ATOM 650 O O . GLU A 1 88 ? -22.721 7.445 25.385 1.00 87.38 88 GLU A O 1
ATOM 655 N N . ASP A 1 89 ? -23.376 5.292 25.388 1.00 88.38 89 ASP A N 1
ATOM 656 C CA . ASP A 1 89 ? -23.999 5.241 26.717 1.00 88.38 89 ASP A CA 1
ATOM 657 C C . ASP A 1 89 ? -22.988 5.252 27.882 1.00 88.38 89 ASP A C 1
ATOM 659 O O . ASP A 1 89 ? -23.372 5.102 29.042 1.00 88.38 89 ASP A O 1
ATOM 663 N N . LYS A 1 90 ? -21.691 5.425 27.586 1.00 91.44 90 LYS A N 1
ATOM 664 C CA . LYS A 1 90 ? -20.560 5.390 28.532 1.00 91.44 90 LYS A CA 1
ATOM 665 C C . LYS A 1 90 ? -20.376 4.055 29.255 1.00 91.44 90 LYS A C 1
ATOM 667 O O . LYS A 1 90 ? -19.551 3.968 30.166 1.00 91.44 90 LYS A O 1
ATOM 672 N N . ARG A 1 91 ? -21.074 2.999 28.835 1.00 93.62 91 ARG A N 1
ATOM 673 C CA . ARG A 1 91 ? -20.896 1.648 29.365 1.00 93.62 91 ARG A CA 1
ATOM 674 C C . ARG A 1 91 ? -19.766 0.943 28.626 1.00 93.62 91 ARG A C 1
ATOM 676 O O . ARG A 1 91 ? -19.701 0.969 27.398 1.00 93.62 91 ARG A O 1
ATOM 683 N N . ALA A 1 92 ? -18.888 0.281 29.374 1.00 96.81 92 ALA A N 1
ATOM 684 C CA . ALA A 1 92 ? -17.870 -0.577 28.785 1.00 96.81 92 ALA A CA 1
ATOM 685 C C . ALA A 1 92 ? -18.529 -1.774 28.089 1.00 96.81 92 ALA A C 1
ATOM 687 O O . ALA A 1 92 ? -19.332 -2.474 28.705 1.00 96.81 92 ALA A O 1
ATOM 688 N N . PHE A 1 93 ? -18.183 -2.011 26.825 1.00 97.12 93 PHE A N 1
ATOM 689 C CA . PHE A 1 93 ? -18.708 -3.145 26.057 1.00 97.12 93 PHE A CA 1
ATOM 690 C C . PHE A 1 93 ? -17.625 -4.119 25.592 1.00 97.12 93 PHE A C 1
ATOM 692 O O . PHE A 1 93 ? -17.931 -5.290 25.389 1.00 97.12 93 PHE A O 1
ATOM 699 N N . LEU A 1 94 ? -16.371 -3.669 25.490 1.00 97.62 94 LEU A N 1
ATOM 700 C CA . LEU A 1 94 ? -15.188 -4.514 25.314 1.00 97.62 94 LEU A CA 1
ATOM 701 C C . LEU A 1 94 ? -14.205 -4.265 26.455 1.00 97.62 94 LEU A C 1
ATOM 703 O O . LEU A 1 94 ? -14.056 -3.130 26.914 1.00 97.62 94 LEU A O 1
ATOM 707 N N . ARG A 1 95 ? -13.512 -5.319 26.883 1.00 97.44 95 ARG A N 1
ATOM 708 C CA . ARG A 1 95 ? -12.434 -5.267 27.871 1.00 97.44 95 ARG A CA 1
ATOM 709 C C . ARG A 1 95 ? -11.275 -6.148 27.420 1.00 97.44 95 ARG A C 1
ATOM 711 O O . ARG A 1 95 ? -11.404 -7.368 27.379 1.00 97.44 95 ARG A O 1
ATOM 718 N N . PHE A 1 96 ? -10.134 -5.525 27.175 1.00 95.69 96 PHE A N 1
ATOM 719 C CA . PHE A 1 96 ? -8.837 -6.168 27.031 1.00 95.69 96 PHE A CA 1
ATOM 720 C C . PHE A 1 96 ? -8.214 -6.251 28.419 1.00 95.69 96 PHE A C 1
ATOM 722 O O . PHE A 1 96 ? -8.097 -5.238 29.114 1.00 95.69 96 PHE A O 1
ATOM 729 N N . LYS A 1 97 ? -7.863 -7.450 28.864 1.00 93.12 97 LYS A N 1
ATOM 730 C CA . LYS A 1 97 ? -7.181 -7.648 30.142 1.00 93.12 97 LYS A CA 1
ATOM 731 C C . LYS A 1 97 ? -6.239 -8.823 29.995 1.00 93.12 97 LYS A C 1
ATOM 733 O O . LYS A 1 97 ? -6.698 -9.938 29.747 1.00 93.12 97 LYS A O 1
ATOM 738 N N . SER A 1 98 ? -4.949 -8.568 30.193 1.00 87.94 98 SER A N 1
ATOM 739 C CA . SER A 1 98 ? -3.918 -9.539 29.828 1.00 87.94 98 SER A CA 1
ATOM 740 C C . SER A 1 98 ? -3.991 -9.842 28.325 1.00 87.94 98 SER A C 1
ATOM 742 O O . SER A 1 98 ? -4.270 -8.953 27.527 1.00 87.94 98 SER A O 1
ATOM 744 N N . ASP A 1 99 ? -3.780 -11.086 27.930 1.00 86.69 99 ASP A N 1
ATOM 745 C CA . ASP A 1 99 ? -3.896 -11.608 26.567 1.00 86.69 99 ASP A CA 1
ATOM 746 C C . ASP A 1 99 ? -5.336 -12.009 26.184 1.00 86.69 99 ASP A C 1
ATOM 748 O O . ASP A 1 99 ? -5.540 -12.809 25.273 1.00 86.69 99 ASP A O 1
ATOM 752 N N . LYS A 1 100 ? -6.347 -11.505 26.904 1.00 93.44 100 LYS A N 1
ATOM 753 C CA . LYS A 1 100 ? -7.748 -11.919 26.758 1.00 93.44 100 LYS A CA 1
ATOM 754 C C . LYS A 1 100 ? -8.663 -10.750 26.439 1.00 93.44 100 LYS A C 1
ATOM 756 O O . LYS A 1 100 ? -8.549 -9.668 27.026 1.00 93.44 100 LYS A O 1
ATOM 761 N N . LEU A 1 101 ? -9.642 -11.033 25.588 1.00 95.31 101 LEU A N 1
ATOM 762 C CA . LEU A 1 101 ? -10.718 -10.126 25.228 1.00 95.31 101 LEU A CA 1
ATOM 763 C C . LEU A 1 101 ? -12.042 -10.601 25.819 1.00 95.31 101 LEU A C 1
ATOM 765 O O . LEU A 1 101 ? -12.453 -11.742 25.615 1.00 95.31 101 LEU A O 1
ATOM 769 N N . TYR A 1 102 ? -12.751 -9.692 26.476 1.00 97.38 102 TYR A N 1
ATOM 770 C CA . TYR A 1 102 ? -14.103 -9.913 26.971 1.00 97.38 102 TYR A CA 1
ATOM 771 C C . TYR A 1 102 ? -15.074 -8.920 26.337 1.00 97.38 102 TYR A C 1
ATOM 773 O O . TYR A 1 102 ? -14.713 -7.764 26.116 1.00 97.38 102 TYR A O 1
ATOM 781 N N . ALA A 1 103 ? -16.322 -9.338 26.138 1.00 97.38 103 ALA A N 1
ATOM 782 C CA . ALA A 1 103 ? -17.424 -8.445 25.796 1.00 97.38 103 ALA A CA 1
ATOM 783 C C . ALA A 1 103 ? -18.551 -8.512 26.819 1.00 97.38 103 ALA A C 1
ATOM 785 O O . ALA A 1 103 ? -18.845 -9.579 27.358 1.00 97.38 103 ALA A O 1
ATOM 786 N N . ASP A 1 104 ? -19.199 -7.376 27.063 1.00 97.12 104 ASP A N 1
ATOM 787 C CA . ASP A 1 104 ? -20.433 -7.317 27.841 1.00 97.12 104 ASP A CA 1
ATOM 788 C C . ASP A 1 104 ? -21.630 -7.518 26.907 1.00 97.12 104 ASP A C 1
ATOM 790 O O . ASP A 1 104 ? -22.063 -6.594 26.215 1.00 97.12 104 ASP A O 1
ATOM 794 N N . LEU A 1 105 ? -22.212 -8.721 26.916 1.00 95.38 105 LEU A N 1
ATOM 795 C CA . LEU A 1 105 ? -23.360 -9.054 26.062 1.00 95.38 105 LEU A CA 1
ATOM 796 C C . LEU A 1 105 ? -24.638 -8.272 26.419 1.00 95.38 105 LEU A C 1
ATOM 798 O O . LEU A 1 105 ? -25.623 -8.321 25.672 1.00 95.38 105 LEU A O 1
ATOM 802 N N . ASN A 1 106 ? -24.645 -7.568 27.555 1.00 95.44 106 ASN A N 1
ATOM 803 C CA . ASN A 1 106 ? -25.720 -6.672 27.971 1.00 95.44 106 ASN A CA 1
ATOM 804 C C . ASN A 1 106 ? -25.427 -5.191 27.673 1.00 95.44 106 ASN A C 1
ATOM 806 O O . ASN A 1 106 ? -26.284 -4.351 27.945 1.00 95.44 106 ASN A O 1
ATOM 810 N N . ALA A 1 107 ? -24.264 -4.850 27.112 1.00 94.50 107 ALA A N 1
ATOM 811 C CA . ALA A 1 107 ? -23.964 -3.490 26.678 1.00 94.50 107 ALA A CA 1
ATOM 812 C C . ALA A 1 107 ? -24.481 -3.237 25.255 1.00 94.50 107 ALA A C 1
ATOM 814 O O . ALA A 1 107 ? -24.276 -4.046 24.349 1.00 94.50 107 ALA A O 1
ATOM 815 N N . THR A 1 108 ? -25.120 -2.086 25.029 1.00 93.75 108 THR A N 1
ATOM 816 C CA . THR A 1 108 ? -25.633 -1.726 23.694 1.00 93.75 108 THR A CA 1
ATOM 817 C C . THR A 1 108 ? -24.504 -1.574 22.670 1.00 93.75 108 THR A C 1
ATOM 819 O O . THR A 1 108 ? -24.661 -1.988 21.521 1.00 93.75 108 THR A O 1
ATOM 822 N N . GLY A 1 109 ? -23.344 -1.070 23.112 1.00 94.19 109 GLY A N 1
ATOM 823 C CA . GLY A 1 109 ? -22.136 -0.934 22.297 1.00 94.19 109 GLY A CA 1
ATOM 824 C C . GLY A 1 109 ? -21.665 -2.251 21.673 1.00 94.19 109 GLY A C 1
ATOM 825 O O . GLY A 1 109 ? -21.299 -2.253 20.504 1.00 94.19 109 GLY A O 1
ATOM 826 N N . TRP A 1 110 ? -21.775 -3.378 22.392 1.00 95.69 110 TRP A N 1
ATOM 827 C CA . TRP A 1 110 ? -21.387 -4.693 21.867 1.00 95.69 110 TRP A CA 1
ATOM 828 C C . TRP A 1 110 ? -22.230 -5.091 20.660 1.00 95.69 110 TRP A C 1
ATOM 830 O O . TRP A 1 110 ? -21.702 -5.561 19.662 1.00 95.69 110 TRP A O 1
ATOM 840 N N . HIS A 1 111 ? -23.546 -4.891 20.721 1.00 94.50 111 HIS A N 1
ATOM 841 C CA . HIS A 1 111 ? -24.421 -5.246 19.603 1.00 94.50 111 HIS A CA 1
ATOM 842 C C . HIS A 1 111 ? -24.182 -4.329 18.410 1.00 94.50 111 HIS A C 1
ATOM 844 O O . HIS A 1 111 ? -24.073 -4.809 17.284 1.00 94.50 111 HIS A O 1
ATOM 850 N N . ARG A 1 112 ? -24.002 -3.027 18.665 1.00 93.94 112 ARG A N 1
ATOM 851 C CA . ARG A 1 112 ? -23.687 -2.052 17.616 1.00 93.94 112 ARG A CA 1
ATOM 852 C C . ARG A 1 112 ? -22.365 -2.367 16.917 1.00 93.94 112 ARG A C 1
ATOM 854 O O . ARG A 1 112 ? -22.278 -2.163 15.713 1.00 93.94 112 ARG A O 1
ATOM 861 N N . SER A 1 113 ? -21.376 -2.914 17.619 1.00 94.50 113 SER A N 1
ATOM 862 C CA . SER A 1 113 ? -20.028 -3.077 17.074 1.00 94.50 113 SER A CA 1
ATOM 863 C C . SER A 1 113 ? -19.818 -4.272 16.139 1.00 94.50 113 SER A C 1
ATOM 865 O O . SER A 1 113 ? -18.704 -4.491 15.664 1.00 94.50 113 SER A O 1
ATOM 867 N N . ARG A 1 114 ? -20.853 -5.089 15.911 1.00 91.94 114 ARG A N 1
ATOM 868 C CA . ARG A 1 114 ? -20.730 -6.376 15.203 1.00 91.94 114 ARG A CA 1
ATOM 869 C C . ARG A 1 114 ? -20.872 -6.297 13.688 1.00 91.94 114 ARG A C 1
ATOM 871 O O . ARG A 1 114 ? -20.539 -7.270 13.023 1.00 91.94 114 ARG A O 1
ATOM 878 N N . GLN A 1 115 ? -21.363 -5.185 13.151 1.00 90.81 115 GLN A N 1
ATOM 879 C CA . GLN A 1 115 ? -21.515 -4.999 11.709 1.00 90.81 115 GLN A CA 1
ATOM 880 C C . GLN A 1 115 ? -21.293 -3.533 11.314 1.00 90.81 115 GLN A C 1
ATOM 882 O O . GLN A 1 115 ? -21.520 -2.645 12.148 1.00 90.81 115 GLN A O 1
ATOM 887 N N . PRO A 1 116 ? -20.900 -3.266 10.056 1.00 87.00 116 PRO A N 1
ATOM 888 C CA . PRO A 1 116 ? -20.814 -1.911 9.520 1.00 87.00 116 PRO A CA 1
ATOM 889 C C . PRO A 1 116 ? -22.111 -1.119 9.743 1.00 87.00 116 PRO A C 1
ATOM 891 O O . PRO A 1 116 ? -23.205 -1.666 9.624 1.00 87.00 116 PRO A O 1
ATOM 894 N N . GLY A 1 117 ? -21.998 0.162 10.103 1.00 84.56 117 GLY A N 1
ATOM 895 C CA . GLY A 1 117 ? -23.148 1.053 10.333 1.00 84.56 117 GLY A CA 1
ATOM 896 C C . GLY A 1 117 ? -23.935 0.815 11.632 1.00 84.56 117 GLY A C 1
ATOM 897 O O . GLY A 1 117 ? -24.714 1.676 12.033 1.00 84.56 117 GLY A O 1
ATOM 898 N N . GLY A 1 118 ? -23.696 -0.290 12.345 1.00 88.88 118 GLY A N 1
ATOM 899 C CA . GLY A 1 118 ? -24.324 -0.579 13.634 1.00 88.88 118 GLY A CA 1
ATOM 900 C C . GLY A 1 118 ? -25.258 -1.785 13.615 1.00 88.88 118 GLY A C 1
ATOM 901 O O . GLY A 1 118 ? -26.236 -1.840 12.873 1.00 88.88 118 GLY A O 1
ATOM 902 N N . GLY A 1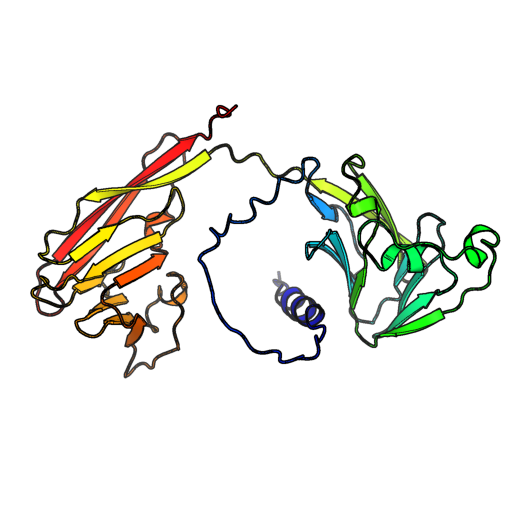 119 ? -24.977 -2.759 14.478 1.00 88.81 119 GLY A N 1
ATOM 903 C CA . GLY A 1 119 ? -25.860 -3.901 14.727 1.00 88.81 119 GLY A CA 1
ATOM 904 C C . GLY A 1 119 ? -27.170 -3.547 15.437 1.00 88.81 119 GLY A C 1
ATOM 905 O O . GLY A 1 119 ? -27.203 -2.602 16.234 1.00 88.81 119 GLY A O 1
ATOM 906 N N . PRO A 1 120 ? -28.251 -4.319 15.203 1.00 91.06 120 PRO A N 1
ATOM 907 C CA . PRO A 1 120 ? -29.501 -4.148 15.930 1.00 91.06 120 PRO A CA 1
ATOM 908 C C . PRO A 1 120 ? -29.291 -4.419 17.424 1.00 91.06 120 PRO A C 1
ATOM 910 O O . PRO A 1 120 ? -28.708 -5.427 17.821 1.00 91.06 120 PRO A O 1
ATOM 913 N N . VAL A 1 121 ? -29.798 -3.523 18.270 1.00 91.19 121 VAL A N 1
ATOM 914 C CA . VAL A 1 121 ? -29.785 -3.701 19.727 1.00 91.19 121 VAL A CA 1
ATOM 915 C C . VAL A 1 121 ? -31.021 -4.510 20.143 1.00 91.19 121 VAL A C 1
ATOM 917 O O . VAL A 1 121 ? -32.132 -4.093 19.811 1.00 91.19 121 VAL A O 1
ATOM 920 N N . PRO A 1 122 ? -30.879 -5.623 20.889 1.00 90.62 122 PRO A N 1
ATOM 921 C CA . PRO A 1 122 ? -32.019 -6.392 21.391 1.00 90.62 122 PRO A CA 1
ATOM 922 C C . PRO A 1 122 ? -32.983 -5.555 22.248 1.00 90.62 122 PRO A C 1
ATOM 924 O O . PRO A 1 122 ? -32.541 -4.789 23.107 1.00 90.62 122 PRO A O 1
ATOM 927 N N . ASP A 1 123 ? -34.296 -5.761 22.103 1.00 90.44 123 ASP A N 1
ATOM 928 C CA . ASP A 1 123 ? -35.321 -4.970 22.813 1.00 90.44 123 ASP A CA 1
ATOM 929 C C . ASP A 1 123 ? -35.197 -5.042 24.338 1.00 90.44 123 ASP A C 1
ATOM 931 O O . ASP A 1 123 ? -35.376 -4.039 25.032 1.00 90.44 123 ASP A O 1
ATOM 935 N N . ARG A 1 124 ? -34.765 -6.198 24.864 1.00 88.19 124 ARG A N 1
ATOM 936 C CA . ARG A 1 124 ? -34.482 -6.381 26.299 1.00 88.19 124 ARG A CA 1
ATOM 937 C C . ARG A 1 124 ? -33.477 -5.361 26.852 1.00 88.19 124 ARG A C 1
ATOM 939 O O . ARG A 1 124 ? -33.509 -5.087 28.047 1.00 88.19 124 ARG A O 1
ATOM 946 N N . LEU A 1 125 ? -32.583 -4.835 26.006 1.00 87.62 125 LEU A N 1
ATOM 947 C CA . LEU A 1 125 ? -31.574 -3.836 26.372 1.00 87.62 125 LEU A CA 1
ATOM 948 C C . LEU A 1 125 ? -32.076 -2.403 26.176 1.00 87.62 125 LEU A C 1
ATOM 950 O O . LEU A 1 125 ? -31.718 -1.538 26.972 1.00 87.62 125 LEU A O 1
ATOM 954 N N . LYS A 1 126 ? -32.929 -2.155 25.171 1.00 80.00 126 LYS A N 1
ATOM 955 C CA . LYS A 1 126 ? -33.492 -0.819 24.895 1.00 80.00 126 LYS A CA 1
ATOM 956 C C . LYS A 1 126 ? -34.261 -0.259 26.094 1.00 80.00 126 LYS A C 1
ATOM 958 O O . LYS A 1 126 ? -34.137 0.919 26.405 1.00 80.00 126 LYS A O 1
ATOM 963 N N . ASN A 1 127 ? -34.985 -1.126 26.802 1.00 75.25 127 ASN A N 1
ATOM 964 C CA . ASN A 1 127 ? -35.848 -0.734 27.919 1.00 75.25 127 ASN A CA 1
ATOM 965 C C . ASN A 1 127 ? -35.196 -0.907 29.302 1.00 75.25 127 ASN A C 1
ATOM 967 O O . ASN A 1 127 ? -35.813 -0.570 30.307 1.00 75.25 127 ASN A O 1
ATOM 971 N N . ASN A 1 128 ? -33.967 -1.435 29.383 1.00 76.31 128 ASN A N 1
ATOM 972 C CA . ASN A 1 128 ? -33.306 -1.735 30.659 1.00 76.31 128 ASN A CA 1
ATOM 973 C C . ASN A 1 128 ? -31.804 -1.389 30.647 1.00 76.31 128 ASN A C 1
ATOM 975 O O . ASN A 1 128 ? -30.954 -2.284 30.725 1.00 76.31 128 ASN A O 1
ATOM 979 N N . PRO A 1 129 ? -31.437 -0.094 30.640 1.00 69.00 129 PRO A N 1
ATOM 980 C CA . PRO A 1 129 ? -30.034 0.335 30.602 1.00 69.00 129 PRO A CA 1
ATOM 981 C C . PRO A 1 129 ? -29.226 -0.091 31.844 1.00 69.00 129 PRO A C 1
ATOM 983 O O . PRO A 1 129 ? -27.999 -0.167 31.799 1.00 69.00 129 PRO A O 1
ATOM 986 N N . LYS A 1 130 ? -29.905 -0.421 32.953 1.00 78.88 130 LYS A N 1
ATOM 987 C CA . LYS A 1 130 ? -29.298 -0.817 34.237 1.00 78.88 130 LYS A CA 1
ATOM 988 C C . LYS A 1 130 ? -29.042 -2.324 34.381 1.00 78.88 130 LYS A C 1
ATOM 990 O O . LYS A 1 130 ? -28.707 -2.777 35.475 1.00 78.88 130 LYS A O 1
ATOM 995 N N . LEU A 1 131 ? -29.203 -3.121 33.318 1.00 87.81 131 LEU A N 1
ATOM 996 C CA . LEU A 1 131 ? -28.894 -4.554 33.376 1.00 87.81 131 LEU A CA 1
ATOM 997 C C . LEU A 1 131 ? -27.448 -4.781 33.814 1.00 87.81 131 LEU A C 1
ATOM 999 O O . LEU A 1 131 ? -26.530 -4.155 33.278 1.00 87.81 131 LEU A O 1
ATOM 1003 N N . LYS A 1 132 ? -27.243 -5.712 34.753 1.00 92.31 132 LYS A N 1
ATOM 1004 C CA . LYS A 1 132 ? -25.901 -6.080 35.217 1.00 92.31 132 LYS A CA 1
ATOM 1005 C C . LYS A 1 132 ? -25.023 -6.516 34.029 1.00 92.31 132 LYS A C 1
ATOM 1007 O O . LYS A 1 132 ? -25.543 -7.155 33.106 1.00 92.31 132 LYS A O 1
ATOM 1012 N N . PRO A 1 133 ? -23.721 -6.178 34.023 1.00 94.81 133 PRO A N 1
ATOM 1013 C CA . PRO A 1 133 ? -22.798 -6.646 32.994 1.00 94.81 133 PRO A CA 1
ATOM 1014 C C . PRO A 1 133 ? -22.766 -8.169 32.882 1.00 94.81 133 PRO A C 1
ATOM 1016 O O . PRO A 1 133 ? -22.737 -8.864 33.896 1.00 94.81 133 PRO A O 1
ATOM 1019 N N . ASN A 1 134 ? -22.750 -8.671 31.650 1.00 96.00 134 ASN A N 1
ATOM 1020 C CA . ASN A 1 134 ? -22.558 -10.080 31.325 1.00 96.00 134 ASN A CA 1
ATOM 1021 C C . ASN A 1 134 ? -21.265 -10.231 30.517 1.00 96.00 134 ASN A C 1
ATOM 1023 O O . ASN A 1 134 ? -21.297 -10.276 29.287 1.00 96.00 134 ASN A O 1
ATOM 1027 N N . TRP A 1 135 ? -20.132 -10.235 31.224 1.00 97.62 135 TRP A N 1
ATOM 1028 C CA . TRP A 1 135 ? -18.804 -10.343 30.626 1.00 97.62 135 TRP A CA 1
ATOM 1029 C C . TRP A 1 135 ? -18.517 -11.775 30.181 1.00 97.62 135 TRP A C 1
ATOM 1031 O O . TRP A 1 135 ? -18.399 -12.675 31.011 1.00 97.62 135 TRP A O 1
ATOM 1041 N N . VAL A 1 136 ? -18.341 -11.961 28.877 1.00 97.44 136 VAL A N 1
ATOM 1042 C CA . VAL A 1 136 ? -18.014 -13.248 28.258 1.00 97.44 136 VAL A CA 1
ATOM 1043 C C . VAL A 1 136 ? -16.659 -13.145 27.572 1.00 97.44 136 VAL A C 1
ATOM 1045 O O . VAL A 1 136 ? -16.375 -12.146 26.915 1.00 97.44 136 VAL A O 1
ATOM 1048 N N . LEU A 1 137 ? -15.816 -14.167 27.743 1.00 96.81 137 LEU A N 1
ATOM 1049 C CA . LEU A 1 137 ? -14.547 -14.290 27.026 1.00 96.81 137 LEU A CA 1
ATOM 1050 C C . LEU A 1 137 ? -14.836 -14.521 25.538 1.00 96.81 137 LEU A C 1
ATOM 1052 O O . LEU A 1 137 ? -15.497 -15.498 25.194 1.00 96.81 137 LEU A O 1
ATOM 1056 N N . LEU A 1 138 ? -14.335 -13.639 24.681 1.00 92.88 138 LEU A N 1
ATOM 1057 C CA . LEU A 1 138 ? -14.466 -13.758 23.230 1.00 92.88 138 LEU A CA 1
ATOM 1058 C C . LEU A 1 138 ? -13.249 -14.418 22.598 1.00 92.88 138 LEU A C 1
ATOM 1060 O O . LEU A 1 138 ? -13.404 -15.273 21.734 1.00 92.88 138 LEU A O 1
ATOM 1064 N N . ASP A 1 139 ? -12.055 -14.010 23.024 1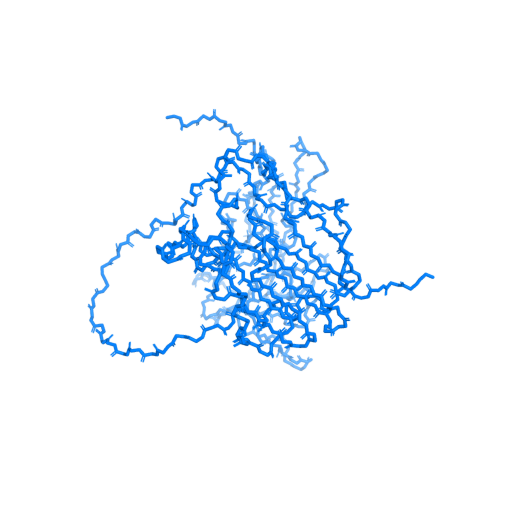.00 88.62 139 ASP A N 1
ATOM 1065 C CA . ASP A 1 139 ? -10.812 -14.427 22.384 1.00 88.62 139 ASP A CA 1
ATOM 1066 C C . ASP A 1 139 ? -9.629 -14.400 23.366 1.00 88.62 139 ASP A C 1
ATOM 1068 O O . ASP A 1 139 ? -9.667 -13.736 24.411 1.00 88.62 139 ASP A O 1
ATOM 1072 N N . LYS A 1 140 ? -8.571 -15.136 23.024 1.00 87.19 140 LYS A N 1
ATOM 1073 C CA . LYS A 1 140 ? -7.279 -15.202 23.719 1.00 87.19 140 LYS A CA 1
ATOM 1074 C C . LYS A 1 140 ? -6.176 -14.629 22.827 1.00 87.19 140 LYS A C 1
ATOM 1076 O O . LYS A 1 140 ? -5.175 -15.291 22.559 1.00 87.19 140 LYS A O 1
ATOM 1081 N N . GLN A 1 141 ? -6.397 -13.418 22.327 1.00 79.69 141 GLN A N 1
ATOM 1082 C CA . GLN A 1 141 ? -5.409 -12.672 21.561 1.00 79.69 141 GLN A CA 1
ATOM 1083 C C . GLN A 1 141 ? -5.283 -11.240 22.089 1.00 79.69 141 GLN A C 1
ATOM 1085 O O . GLN A 1 141 ? -6.260 -10.661 22.572 1.00 79.69 141 GLN A O 1
ATOM 1090 N N . PRO A 1 142 ? -4.085 -10.637 21.990 1.00 78.62 142 PRO A N 1
ATOM 1091 C CA . PRO A 1 142 ? -3.823 -9.313 22.538 1.00 78.62 142 PRO A CA 1
ATOM 1092 C C . PRO A 1 142 ? -4.383 -8.165 21.679 1.00 78.62 142 PRO A C 1
ATOM 1094 O O . PRO A 1 142 ? -4.089 -7.007 21.972 1.00 78.62 142 PRO A O 1
ATOM 1097 N N . GLY A 1 143 ? -5.176 -8.441 20.639 1.00 87.81 143 GLY A N 1
ATOM 1098 C CA . GLY A 1 143 ? -5.780 -7.425 19.781 1.00 87.81 143 GLY A CA 1
ATOM 1099 C C . GLY A 1 143 ? -7.127 -7.848 19.208 1.00 87.81 143 GLY A C 1
ATOM 1100 O O . GLY A 1 143 ? -7.455 -9.030 19.182 1.00 87.81 143 GLY A O 1
ATOM 1101 N N . TYR A 1 144 ? -7.929 -6.865 18.806 1.00 94.19 144 TYR A N 1
ATOM 1102 C CA . TYR A 1 144 ? -9.267 -7.081 18.264 1.00 94.19 144 TYR A CA 1
ATOM 1103 C C . TYR A 1 144 ? -9.730 -5.894 17.422 1.00 94.19 144 TYR A C 1
ATOM 1105 O O . TYR A 1 144 ? -9.431 -4.736 17.739 1.00 94.19 144 TYR A O 1
ATOM 1113 N N . GLY A 1 145 ? -10.485 -6.198 16.367 1.00 94.38 145 GLY A N 1
ATOM 1114 C CA . GLY A 1 145 ? -11.140 -5.211 15.522 1.00 94.38 145 GLY A CA 1
ATOM 1115 C C . GLY A 1 145 ? -12.644 -5.142 15.771 1.00 94.38 145 GLY A C 1
ATOM 1116 O O . GLY A 1 145 ? -13.280 -6.168 15.999 1.00 94.38 145 GLY A O 1
ATOM 1117 N N . TRP A 1 146 ? -13.226 -3.944 15.733 1.00 95.44 146 TRP A N 1
ATOM 1118 C CA . TRP A 1 146 ? -14.676 -3.769 15.856 1.00 95.44 146 TRP A CA 1
ATOM 1119 C C . TRP A 1 146 ? -15.184 -2.604 15.010 1.00 95.44 146 TRP A C 1
ATOM 1121 O O . TRP A 1 146 ? -14.480 -1.615 14.790 1.00 95.44 146 TRP A O 1
ATOM 1131 N N . TYR A 1 147 ? -16.437 -2.701 14.572 1.00 95.56 147 TYR A N 1
ATOM 1132 C CA . TYR A 1 147 ? -17.101 -1.614 13.865 1.00 95.56 147 TYR A CA 1
ATOM 1133 C C . TYR A 1 147 ? -17.609 -0.564 14.851 1.00 95.56 147 TYR A C 1
ATOM 1135 O O . TYR A 1 147 ? -18.074 -0.884 15.942 1.00 95.56 147 TYR A O 1
ATOM 1143 N N . ASP A 1 148 ? -17.569 0.701 14.454 1.00 94.38 148 ASP A N 1
ATOM 1144 C CA . ASP A 1 148 ? -18.201 1.791 15.190 1.00 94.38 148 ASP A CA 1
ATOM 1145 C C . ASP A 1 148 ? -19.045 2.598 14.197 1.00 94.38 148 ASP A C 1
ATOM 1147 O O . ASP A 1 148 ? -18.493 3.067 13.199 1.00 94.38 148 ASP A O 1
ATOM 1151 N N . PRO A 1 149 ? -20.365 2.759 14.419 1.00 92.06 149 PRO A N 1
ATOM 1152 C CA . PRO A 1 149 ? -21.247 3.456 13.480 1.00 92.06 149 PRO A CA 1
ATOM 1153 C C . PRO A 1 149 ? -20.756 4.857 13.103 1.00 92.06 149 PRO A C 1
ATOM 1155 O O . PRO A 1 149 ? -20.983 5.316 11.985 1.00 92.06 149 PRO A O 1
ATOM 1158 N N . ARG A 1 150 ? -20.033 5.524 14.009 1.00 93.62 150 ARG A N 1
ATOM 1159 C CA . ARG A 1 150 ? -19.516 6.881 13.796 1.00 93.62 150 ARG A CA 1
ATOM 1160 C C . ARG A 1 150 ? -18.411 6.929 12.739 1.00 93.62 150 ARG A C 1
ATOM 1162 O O . ARG A 1 150 ? -18.252 7.959 12.098 1.00 93.62 150 ARG A O 1
ATOM 1169 N N . LEU A 1 151 ? -17.694 5.825 12.503 1.00 93.06 151 LEU A N 1
ATOM 1170 C CA . LEU A 1 151 ? -16.698 5.730 11.425 1.00 93.06 151 LEU A CA 1
ATOM 1171 C C . LEU A 1 151 ? -17.335 5.753 10.027 1.00 93.06 151 LEU A C 1
ATOM 1173 O O . LEU A 1 151 ? -16.657 6.087 9.059 1.00 93.06 151 LEU A O 1
ATOM 1177 N N . MET A 1 152 ? -18.626 5.434 9.916 1.00 89.19 152 MET A N 1
ATOM 1178 C CA . MET A 1 152 ? -19.372 5.447 8.651 1.00 89.19 152 MET A CA 1
ATOM 1179 C C . MET A 1 152 ? -20.220 6.709 8.467 1.00 89.19 152 MET A C 1
ATOM 1181 O O . MET A 1 152 ? -20.787 6.906 7.403 1.00 89.19 152 MET A O 1
ATOM 1185 N N . ASN A 1 153 ? -20.332 7.554 9.493 1.00 88.44 153 ASN A N 1
ATOM 1186 C CA . ASN A 1 153 ? -21.076 8.802 9.394 1.00 88.44 153 ASN A CA 1
ATOM 1187 C C . ASN A 1 153 ? -20.151 9.910 8.869 1.00 88.44 153 ASN A C 1
ATOM 1189 O O . ASN A 1 153 ? -19.288 10.396 9.608 1.00 88.44 153 ASN A O 1
ATOM 1193 N N . GLU A 1 154 ? -20.290 10.243 7.588 1.00 85.62 154 GLU A N 1
ATOM 1194 C CA . GLU A 1 154 ? -19.458 11.224 6.875 1.00 85.62 154 GLU A CA 1
ATOM 1195 C C . GLU A 1 154 ? -19.693 12.662 7.365 1.00 85.62 154 GLU A C 1
ATOM 1197 O O . GLU A 1 154 ? -18.751 13.445 7.430 1.00 85.62 154 GLU A O 1
ATOM 1202 N N . GLU A 1 155 ? -20.883 12.961 7.896 1.00 85.31 155 GLU A N 1
ATOM 1203 C CA . GLU A 1 155 ? -21.230 14.268 8.483 1.00 85.31 155 GLU A CA 1
ATOM 1204 C C . GLU A 1 155 ? -20.457 14.575 9.781 1.00 85.31 155 GLU A C 1
ATOM 1206 O O . GLU A 1 155 ? -20.384 15.717 10.244 1.00 85.31 155 GLU A O 1
ATOM 1211 N N . ILE A 1 156 ? -19.881 13.552 10.423 1.00 87.31 156 ILE A N 1
ATOM 1212 C CA . ILE A 1 156 ? -19.107 13.715 11.656 1.00 87.31 156 ILE A CA 1
ATOM 1213 C C . ILE A 1 156 ? -17.641 13.956 11.298 1.00 87.31 156 ILE A C 1
ATOM 1215 O O . ILE A 1 156 ? -16.850 13.016 11.211 1.00 87.31 156 ILE A O 1
ATOM 1219 N N . ALA A 1 157 ? -17.250 15.230 11.195 1.00 89.06 157 ALA A N 1
ATOM 1220 C CA . ALA A 1 157 ? -15.858 15.629 10.951 1.00 89.06 157 ALA A CA 1
ATOM 1221 C C . ALA A 1 157 ? -14.875 15.069 12.000 1.00 89.06 157 ALA A C 1
ATOM 1223 O O . ALA A 1 157 ? -13.704 14.810 11.715 1.00 89.06 157 ALA A O 1
ATOM 1224 N N . HIS A 1 158 ? -15.332 14.899 13.243 1.00 93.75 158 HIS A N 1
ATOM 1225 C CA . HIS A 1 158 ? -14.534 14.321 14.316 1.00 93.75 158 HIS A CA 1
ATOM 1226 C C . HIS A 1 158 ? -15.387 13.808 15.478 1.00 93.75 158 HIS A C 1
ATOM 1228 O O . HIS A 1 158 ? -16.462 14.331 15.767 1.00 93.75 158 HIS A O 1
ATOM 1234 N N . PHE A 1 159 ? -14.855 12.852 16.236 1.00 95.19 159 PHE A N 1
ATOM 1235 C CA . PHE A 1 159 ? -15.445 12.410 17.499 1.00 95.19 159 PHE A CA 1
ATOM 1236 C C . PHE A 1 159 ? -14.375 11.911 18.471 1.00 95.19 159 PHE A C 1
ATOM 1238 O O . PHE A 1 159 ? -13.211 11.746 18.117 1.00 95.19 159 PHE A O 1
ATOM 1245 N N . ASN A 1 160 ? -14.769 11.673 19.722 1.00 95.81 160 ASN A N 1
ATOM 1246 C CA . ASN A 1 160 ? -13.898 11.041 20.708 1.00 95.81 160 ASN A CA 1
ATOM 1247 C C . ASN A 1 160 ? -14.353 9.601 20.961 1.00 95.81 160 ASN A C 1
ATOM 1249 O O . ASN A 1 160 ? -15.505 9.352 21.344 1.00 95.81 160 ASN A O 1
ATOM 1253 N N . LEU A 1 161 ? -13.439 8.653 20.776 1.00 97.00 161 LEU A N 1
ATOM 1254 C CA . LEU A 1 161 ? -13.585 7.305 21.304 1.00 97.00 161 LEU A CA 1
ATOM 1255 C C . LEU A 1 161 ? -13.187 7.333 22.783 1.00 97.00 161 LEU A C 1
ATOM 1257 O O . LEU A 1 161 ? -12.055 7.674 23.128 1.00 97.00 161 LEU A O 1
ATOM 1261 N N . ALA A 1 162 ? -14.136 7.003 23.656 1.00 96.88 162 ALA A N 1
ATOM 1262 C CA . ALA A 1 162 ? -13.914 6.981 25.093 1.00 96.88 162 ALA A CA 1
ATOM 1263 C C . ALA A 1 162 ? -13.445 5.591 25.533 1.00 96.88 162 ALA A C 1
ATOM 1265 O O . ALA A 1 162 ? -14.031 4.569 25.168 1.00 96.88 162 ALA A O 1
ATOM 1266 N N . MET A 1 163 ? -12.388 5.565 26.333 1.00 97.00 163 MET A N 1
ATOM 1267 C CA . MET A 1 163 ? -11.759 4.356 26.842 1.00 97.00 163 MET A CA 1
ATOM 1268 C C . MET A 1 163 ? -11.423 4.522 28.325 1.00 97.00 163 MET A C 1
ATOM 1270 O O . MET A 1 163 ? -11.312 5.639 28.836 1.00 97.00 163 MET A O 1
ATOM 1274 N N . ILE A 1 164 ? -11.206 3.408 29.014 1.00 97.44 164 ILE A N 1
ATOM 1275 C CA . ILE A 1 164 ? -10.613 3.380 30.353 1.00 97.44 164 ILE A CA 1
ATOM 1276 C C . ILE A 1 164 ? -9.364 2.508 30.281 1.00 97.44 164 ILE A C 1
ATOM 1278 O O . ILE A 1 164 ? -9.462 1.333 29.949 1.00 97.44 164 ILE A O 1
ATOM 1282 N N . ALA A 1 165 ? -8.197 3.060 30.606 1.00 95.75 165 ALA A N 1
ATOM 1283 C CA . ALA A 1 165 ? -6.939 2.322 30.680 1.00 95.75 165 ALA A CA 1
ATOM 1284 C C . ALA A 1 165 ? -6.442 2.284 32.129 1.00 95.75 165 ALA A C 1
ATOM 1286 O O . ALA A 1 165 ? -6.186 3.329 32.728 1.00 95.75 165 ALA A O 1
ATOM 1287 N N . ASN A 1 166 ? -6.333 1.087 32.711 1.00 94.69 166 ASN A N 1
ATOM 1288 C CA . ASN A 1 166 ? -5.972 0.864 34.119 1.00 94.69 166 ASN A CA 1
ATOM 1289 C C . ASN A 1 166 ? -6.773 1.755 35.090 1.00 94.69 166 ASN A C 1
ATOM 1291 O O . ASN A 1 166 ? -6.215 2.394 35.980 1.00 94.69 166 ASN A O 1
ATOM 1295 N N . GLY A 1 167 ? -8.087 1.851 34.867 1.00 94.69 167 GLY A N 1
ATOM 1296 C CA . GLY A 1 167 ? -8.995 2.673 35.675 1.00 94.69 167 GLY A CA 1
ATOM 1297 C C . GLY A 1 167 ? -8.959 4.178 35.378 1.00 94.69 167 GLY A C 1
ATOM 1298 O O . GLY A 1 167 ? -9.737 4.920 35.970 1.00 94.69 167 GLY A O 1
ATOM 1299 N N . LYS A 1 168 ? -8.104 4.650 34.461 1.00 96.12 168 LYS A N 1
ATOM 1300 C CA . LYS A 1 168 ? -8.018 6.067 34.083 1.00 96.12 168 LYS A CA 1
ATOM 1301 C C . LYS A 1 168 ? -8.739 6.331 32.759 1.00 96.12 168 LYS A C 1
ATOM 1303 O O . LYS A 1 168 ? -8.495 5.600 31.798 1.00 96.12 168 LYS A O 1
ATOM 1308 N N . PRO A 1 169 ? -9.584 7.371 32.667 1.00 96.19 169 PRO A N 1
ATOM 1309 C CA . PRO A 1 169 ? -10.197 7.761 31.403 1.00 96.19 169 PRO A CA 1
ATOM 1310 C C . PRO A 1 169 ? -9.151 8.134 30.349 1.00 96.19 169 PRO A C 1
ATOM 1312 O O . PRO A 1 169 ? -8.206 8.872 30.630 1.00 96.19 169 PRO A O 1
ATOM 1315 N N . VAL A 1 170 ? -9.356 7.657 29.125 1.00 95.75 170 VAL A N 1
ATOM 1316 C CA . VAL A 1 170 ? -8.584 8.021 27.934 1.00 95.75 170 VAL A CA 1
ATOM 1317 C C . VAL A 1 170 ? -9.573 8.393 26.838 1.00 95.75 170 VAL A C 1
ATOM 1319 O O . VAL A 1 170 ? -10.477 7.624 26.526 1.00 95.75 170 VAL A O 1
ATOM 1322 N N . ASN A 1 171 ? -9.408 9.575 26.249 1.00 95.31 171 ASN A N 1
ATOM 1323 C CA . ASN A 1 171 ? -10.186 9.999 25.091 1.00 95.31 171 ASN A CA 1
ATOM 1324 C C . ASN A 1 171 ? -9.274 10.014 23.870 1.00 95.31 171 ASN A C 1
ATOM 1326 O O . ASN A 1 171 ? -8.268 10.725 23.852 1.00 95.31 171 ASN A O 1
ATOM 1330 N N . VAL A 1 172 ? -9.637 9.229 22.864 1.00 97.06 172 VAL A N 1
ATOM 1331 C CA . VAL A 1 172 ? -8.926 9.152 21.590 1.00 97.06 172 VAL A CA 1
ATOM 1332 C C . VAL A 1 172 ? -9.684 9.996 20.578 1.00 97.06 172 VAL A C 1
ATOM 1334 O O . VAL A 1 172 ? -10.842 9.711 20.273 1.00 97.06 172 VAL A O 1
ATOM 1337 N N . ARG A 1 173 ? -9.029 11.037 20.064 1.00 96.88 173 ARG A N 1
ATOM 1338 C CA . ARG A 1 173 ? -9.587 11.902 19.026 1.00 96.88 173 ARG A CA 1
ATOM 1339 C C . ARG A 1 173 ? -9.531 11.164 17.693 1.00 96.88 173 ARG A C 1
ATOM 1341 O O . ARG A 1 173 ? -8.447 10.786 17.251 1.00 96.88 173 ARG A O 1
ATOM 1348 N N . ILE A 1 174 ? -10.687 10.998 17.067 1.00 96.44 174 ILE A N 1
ATOM 1349 C CA . ILE A 1 174 ? -10.823 10.535 15.689 1.00 96.44 174 ILE A CA 1
ATOM 1350 C C . ILE A 1 174 ? -11.190 11.742 14.843 1.00 96.44 174 ILE A C 1
ATOM 1352 O O . ILE A 1 174 ? -12.103 12.488 15.202 1.00 96.44 174 ILE A O 1
ATOM 1356 N N . GLU A 1 175 ? -10.462 11.949 13.758 1.00 95.00 175 GLU A N 1
ATOM 1357 C CA . GLU A 1 175 ? -10.675 13.043 12.816 1.00 95.00 175 GLU A CA 1
ATOM 1358 C C . GLU A 1 175 ? -10.758 12.491 11.399 1.00 95.00 175 GLU A C 1
ATOM 1360 O O . GLU A 1 175 ? -10.054 11.538 11.060 1.00 95.00 175 GLU A O 1
ATOM 1365 N N . ARG A 1 176 ? -11.650 13.054 10.587 1.00 91.12 176 ARG A N 1
ATOM 1366 C CA . ARG A 1 176 ? -11.695 12.766 9.157 1.00 91.12 176 ARG A CA 1
ATOM 1367 C C . ARG A 1 176 ? -10.653 13.630 8.476 1.00 91.12 176 ARG A C 1
ATOM 1369 O O . ARG A 1 176 ? -10.680 14.852 8.591 1.00 91.12 176 ARG A O 1
ATOM 1376 N N . ILE A 1 177 ? -9.699 12.965 7.842 1.00 86.50 177 ILE A N 1
ATOM 1377 C CA . ILE A 1 177 ? -8.662 13.618 7.059 1.00 86.50 177 ILE A CA 1
ATOM 1378 C C . ILE A 1 177 ? -9.113 13.515 5.615 1.00 86.50 177 ILE A C 1
ATOM 1380 O O . ILE A 1 177 ? -9.174 12.411 5.069 1.00 86.50 177 ILE A O 1
ATOM 1384 N N . GLU A 1 178 ? -9.462 14.653 5.023 1.00 81.31 178 GLU A N 1
ATOM 1385 C CA . GLU A 1 178 ? -9.691 14.699 3.587 1.00 81.31 178 GLU A CA 1
ATOM 1386 C C . GLU A 1 178 ? -8.395 14.304 2.879 1.00 81.31 178 GLU A C 1
ATOM 1388 O O . GLU A 1 178 ? -7.326 14.816 3.236 1.00 81.31 178 GLU A O 1
ATOM 1393 N N . PRO A 1 179 ? -8.444 13.361 1.925 1.00 69.44 179 PRO A N 1
ATOM 1394 C CA . PRO A 1 179 ? -7.286 13.119 1.092 1.00 69.44 179 PRO A CA 1
ATOM 1395 C C . PRO A 1 179 ? -6.946 14.428 0.378 1.00 69.44 179 PRO A C 1
ATOM 1397 O O . PRO A 1 179 ? -7.824 15.092 -0.169 1.00 69.44 179 PRO A O 1
ATOM 1400 N N . GLU A 1 180 ? -5.666 14.802 0.395 1.00 67.25 180 GLU A N 1
ATOM 1401 C CA . GLU A 1 180 ? -5.196 15.927 -0.409 1.00 67.25 180 GLU A CA 1
ATOM 1402 C C . GLU A 1 180 ? -5.640 15.693 -1.860 1.00 67.25 180 GLU A C 1
ATOM 1404 O O . GLU A 1 180 ? -5.367 14.613 -2.407 1.00 67.25 180 GLU A O 1
ATOM 1409 N N . PRO A 1 181 ? -6.349 16.649 -2.485 1.00 68.50 181 PRO A N 1
ATOM 1410 C CA . PRO A 1 181 ? -6.839 16.460 -3.837 1.00 68.50 181 PRO A CA 1
ATOM 1411 C C . PRO A 1 181 ? -5.650 16.192 -4.759 1.00 68.50 181 PRO A C 1
ATOM 1413 O O . PRO A 1 181 ? -4.650 16.917 -4.744 1.00 68.50 181 PRO A O 1
ATOM 1416 N N . MET A 1 182 ? -5.740 15.140 -5.578 1.00 74.75 182 MET A N 1
ATOM 1417 C CA . MET A 1 182 ? -4.727 14.897 -6.600 1.00 74.75 182 MET A CA 1
ATOM 1418 C C . MET A 1 182 ? -4.783 16.029 -7.629 1.00 74.75 182 MET A C 1
ATOM 1420 O O . MET A 1 182 ? -5.635 16.057 -8.509 1.00 74.75 182 MET A O 1
ATOM 1424 N N . THR A 1 183 ? -3.851 16.973 -7.515 1.00 83.94 183 THR A N 1
ATOM 1425 C CA . THR A 1 183 ? -3.752 18.138 -8.410 1.00 83.94 183 THR A CA 1
ATOM 1426 C C . THR A 1 183 ? -3.131 17.797 -9.768 1.00 83.94 183 THR A C 1
ATOM 1428 O O . THR A 1 183 ? -3.201 18.586 -10.713 1.00 83.94 183 THR A O 1
ATOM 1431 N N . GLY A 1 184 ? -2.518 16.622 -9.885 1.00 89.12 184 GLY A N 1
ATOM 1432 C CA . GLY A 1 184 ? -1.874 16.145 -11.096 1.00 89.12 184 GLY A CA 1
ATOM 1433 C C . GLY A 1 184 ? -1.028 14.899 -10.867 1.00 89.12 184 GLY A C 1
ATOM 1434 O O . GLY A 1 184 ? -0.989 14.346 -9.768 1.00 89.12 184 GLY A O 1
ATOM 1435 N N . TYR A 1 185 ? -0.349 14.462 -11.921 1.00 90.69 185 TYR A N 1
ATOM 1436 C CA . TYR A 1 185 ? 0.554 13.316 -11.900 1.00 90.69 185 TYR A CA 1
ATOM 1437 C C . TYR A 1 185 ? 1.739 13.526 -12.846 1.00 90.69 185 TYR A C 1
ATOM 1439 O O . TYR A 1 185 ? 1.633 14.208 -13.860 1.00 90.69 185 TYR A O 1
ATOM 1447 N N . TRP A 1 186 ? 2.879 12.906 -12.540 1.00 92.94 186 TRP A N 1
ATOM 1448 C CA . TRP A 1 186 ? 4.001 12.832 -13.476 1.00 92.94 186 TRP A CA 1
ATOM 1449 C C . TRP A 1 186 ? 3.722 11.761 -14.529 1.00 92.94 186 TRP A C 1
ATOM 1451 O O . TRP A 1 186 ? 3.491 10.598 -14.187 1.00 92.94 186 TRP A O 1
ATOM 1461 N N . ARG A 1 187 ? 3.742 12.162 -15.801 1.00 94.31 187 ARG A N 1
ATOM 1462 C CA . ARG A 1 187 ? 3.548 11.295 -16.959 1.00 94.31 187 ARG A CA 1
ATOM 1463 C C . ARG A 1 187 ? 4.894 10.947 -17.594 1.00 94.31 187 ARG A C 1
ATOM 1465 O O . ARG A 1 187 ? 5.511 11.834 -18.196 1.00 94.31 187 ARG A O 1
ATOM 1472 N N . PRO A 1 188 ? 5.339 9.685 -17.507 1.00 95.50 188 PRO A N 1
ATOM 1473 C CA . PRO A 1 188 ? 6.453 9.196 -18.309 1.00 95.50 188 PRO A CA 1
ATOM 1474 C C . PRO A 1 188 ? 6.045 9.065 -19.785 1.00 95.50 188 PRO A C 1
ATOM 1476 O O . PRO A 1 188 ? 4.942 8.620 -20.098 1.00 95.50 188 PRO A O 1
ATOM 1479 N N . THR A 1 189 ? 6.921 9.463 -20.705 1.00 94.62 189 THR A N 1
ATOM 1480 C CA . THR A 1 189 ? 6.731 9.291 -22.157 1.00 94.62 189 THR A CA 1
ATOM 1481 C C . THR A 1 189 ? 8.036 8.840 -22.795 1.00 94.62 189 THR A C 1
ATOM 1483 O O . THR A 1 189 ? 9.079 9.430 -22.532 1.00 94.62 189 THR A O 1
ATOM 1486 N N . LEU A 1 190 ? 7.983 7.806 -23.634 1.00 95.88 190 LEU A N 1
ATOM 1487 C CA . LEU A 1 190 ? 9.115 7.382 -24.457 1.00 95.88 190 LEU A CA 1
ATOM 1488 C C . LEU A 1 190 ? 9.256 8.348 -25.643 1.00 95.88 190 LEU A C 1
ATOM 1490 O O . LEU A 1 190 ? 8.299 8.536 -26.389 1.00 95.88 190 LEU A O 1
ATOM 1494 N N . ILE A 1 191 ? 10.433 8.954 -25.810 1.00 95.31 191 ILE A N 1
ATOM 1495 C CA . ILE A 1 191 ? 10.723 9.877 -26.925 1.00 95.31 191 ILE A CA 1
ATOM 1496 C C . ILE A 1 191 ? 11.638 9.251 -27.980 1.00 95.31 191 ILE A C 1
ATOM 1498 O O . ILE A 1 191 ? 11.707 9.746 -29.100 1.00 95.31 191 ILE A O 1
ATOM 1502 N N . ASN A 1 192 ? 12.370 8.193 -27.620 1.00 93.50 192 ASN A N 1
ATOM 1503 C CA . ASN A 1 192 ? 13.303 7.516 -28.510 1.00 93.50 192 ASN A CA 1
ATOM 1504 C C . ASN A 1 192 ? 13.356 6.017 -28.206 1.00 93.50 192 ASN A C 1
ATOM 1506 O O . ASN A 1 192 ? 13.653 5.626 -27.073 1.00 93.50 192 ASN A O 1
ATOM 1510 N N . GLU A 1 193 ? 13.142 5.201 -29.234 1.00 90.75 193 GLU A N 1
ATOM 1511 C CA . GLU A 1 193 ? 13.330 3.751 -29.188 1.00 90.75 193 GLU A CA 1
ATOM 1512 C C . GLU A 1 193 ? 14.801 3.359 -29.389 1.00 90.75 193 GLU A C 1
ATOM 1514 O O . GLU A 1 193 ? 15.615 4.121 -29.911 1.00 90.75 193 GLU A O 1
ATOM 1519 N N . ALA A 1 194 ? 15.154 2.153 -28.954 1.00 89.56 194 ALA A N 1
ATOM 1520 C CA . ALA A 1 194 ? 16.488 1.617 -29.152 1.00 89.56 194 ALA A CA 1
ATOM 1521 C C . ALA A 1 194 ? 16.677 1.193 -30.613 1.00 89.56 194 ALA A C 1
ATOM 1523 O O . ALA A 1 194 ? 15.792 0.587 -31.211 1.00 89.56 194 ALA A O 1
ATOM 1524 N N . ASP A 1 195 ? 17.865 1.446 -31.155 1.00 91.50 195 ASP A N 1
ATOM 1525 C CA . ASP A 1 195 ? 18.254 1.068 -32.517 1.00 91.50 195 ASP A CA 1
ATOM 1526 C C . ASP A 1 195 ? 18.632 -0.421 -32.594 1.00 91.50 195 ASP A C 1
ATOM 1528 O O . ASP A 1 195 ? 19.782 -0.808 -32.812 1.00 91.50 195 ASP A O 1
ATOM 1532 N N . PHE A 1 196 ? 17.647 -1.274 -32.315 1.00 94.12 196 PHE A N 1
ATOM 1533 C CA . PHE A 1 196 ? 17.763 -2.720 -32.397 1.00 94.12 196 PHE A CA 1
ATOM 1534 C C . PHE A 1 196 ? 16.550 -3.310 -33.102 1.00 94.12 196 PHE A C 1
ATOM 1536 O O . PHE A 1 196 ? 15.414 -3.199 -32.644 1.00 94.12 196 PHE A O 1
ATOM 1543 N N . THR A 1 197 ? 16.802 -4.035 -34.193 1.00 93.50 197 THR A N 1
ATOM 1544 C CA . THR A 1 197 ? 15.742 -4.782 -34.873 1.00 93.50 197 THR A CA 1
ATOM 1545 C C . THR A 1 197 ? 15.138 -5.808 -33.917 1.00 93.50 197 THR A C 1
ATOM 1547 O O . THR A 1 197 ? 15.837 -6.683 -33.403 1.00 93.50 197 THR A O 1
ATOM 1550 N N . GLY A 1 198 ? 13.825 -5.713 -33.706 1.00 93.88 198 GLY A N 1
ATOM 1551 C CA . GLY A 1 198 ? 13.061 -6.656 -32.896 1.00 93.88 198 GLY A CA 1
ATOM 1552 C C . GLY A 1 198 ? 13.108 -6.416 -31.384 1.00 93.88 198 GLY A C 1
ATOM 1553 O O . GLY A 1 198 ? 12.668 -7.293 -30.645 1.00 93.88 198 GLY A O 1
ATOM 1554 N N . LEU A 1 199 ? 13.590 -5.262 -30.915 1.00 96.69 199 LEU A N 1
ATOM 1555 C CA . LEU A 1 199 ? 13.353 -4.792 -29.547 1.00 96.69 199 LEU A CA 1
ATOM 1556 C C . LEU A 1 199 ? 12.286 -3.694 -29.577 1.00 96.69 199 LEU A C 1
ATOM 1558 O O . LEU A 1 199 ? 12.439 -2.715 -30.294 1.00 96.69 199 LEU A O 1
ATOM 1562 N N . ASN A 1 200 ? 11.220 -3.854 -28.800 1.00 95.75 200 ASN A N 1
ATOM 1563 C CA . ASN A 1 200 ? 10.172 -2.846 -28.644 1.00 95.75 200 ASN A CA 1
ATOM 1564 C C . ASN A 1 200 ? 10.114 -2.392 -27.180 1.00 95.75 200 ASN A C 1
ATOM 1566 O O . ASN A 1 200 ? 10.273 -3.216 -26.273 1.00 95.75 200 ASN A O 1
ATOM 1570 N N . ALA A 1 201 ? 9.887 -1.099 -26.961 1.00 96.75 201 ALA A N 1
ATOM 1571 C CA . ALA A 1 201 ? 9.693 -0.504 -25.652 1.00 96.75 201 ALA A CA 1
ATOM 1572 C C . ALA A 1 201 ? 8.414 0.335 -25.624 1.00 96.75 201 ALA A C 1
ATOM 1574 O O . ALA A 1 201 ? 8.123 1.077 -26.557 1.00 96.75 201 ALA A O 1
ATOM 1575 N N . MET A 1 202 ? 7.682 0.281 -24.516 1.00 95.25 202 MET A N 1
ATOM 1576 C CA . MET A 1 202 ? 6.589 1.211 -24.252 1.00 95.25 202 MET A CA 1
ATOM 1577 C C . MET A 1 202 ? 6.527 1.569 -22.773 1.00 95.25 202 MET A C 1
ATOM 1579 O O . MET A 1 202 ? 6.957 0.808 -21.908 1.00 95.25 202 MET A O 1
ATOM 1583 N N . VAL A 1 203 ? 5.920 2.711 -22.484 1.00 95.19 203 VAL A N 1
ATOM 1584 C CA . VAL A 1 203 ? 5.571 3.124 -21.128 1.00 95.19 203 VAL A CA 1
ATOM 1585 C C . VAL A 1 203 ? 4.067 2.893 -20.948 1.00 95.19 203 VAL A C 1
ATOM 1587 O O . VAL A 1 203 ? 3.276 3.642 -21.526 1.00 95.19 203 VAL A O 1
ATOM 1590 N N . PRO A 1 204 ? 3.641 1.840 -20.228 1.00 90.44 204 PRO A N 1
ATOM 1591 C CA . PRO A 1 204 ? 2.225 1.577 -20.020 1.00 90.44 204 PRO A CA 1
ATOM 1592 C C . PRO A 1 204 ? 1.614 2.535 -18.989 1.00 90.44 204 PRO A C 1
ATOM 1594 O O . PRO A 1 204 ? 2.209 2.831 -17.954 1.00 90.44 204 PRO A O 1
ATOM 1597 N N . GLY A 1 205 ? 0.367 2.941 -19.237 1.00 83.69 205 GLY A N 1
ATOM 1598 C CA . GLY A 1 205 ? -0.420 3.759 -18.313 1.00 83.69 205 GLY A CA 1
ATOM 1599 C C . GLY A 1 205 ? -0.170 5.267 -18.424 1.00 83.69 205 GLY A C 1
ATOM 1600 O O . GLY A 1 205 ? 0.541 5.748 -19.302 1.00 83.69 205 GLY A O 1
ATOM 1601 N N . LEU A 1 206 ? -0.830 6.029 -17.547 1.00 82.44 206 LEU A N 1
ATOM 1602 C CA . LEU A 1 206 ? -0.753 7.496 -17.522 1.00 82.44 206 LEU A CA 1
ATOM 1603 C C . LEU A 1 206 ? 0.314 8.024 -16.553 1.00 82.44 206 LEU A C 1
ATOM 1605 O O . LEU A 1 206 ? 0.800 9.137 -16.732 1.00 82.44 206 LEU A O 1
ATOM 1609 N N . SER A 1 207 ? 0.670 7.246 -15.533 1.00 84.06 207 SER A N 1
ATOM 1610 C CA . SER A 1 207 ? 1.585 7.636 -14.461 1.00 84.06 207 SER A CA 1
ATOM 1611 C C . SER A 1 207 ? 2.335 6.421 -13.910 1.00 84.06 207 SER A C 1
ATOM 1613 O O . SER A 1 207 ? 2.000 5.275 -14.215 1.00 84.06 207 SER A O 1
ATOM 1615 N N . GLY A 1 208 ? 3.349 6.682 -13.085 1.00 87.81 208 GLY A N 1
ATOM 1616 C CA . GLY A 1 208 ? 4.183 5.655 -12.463 1.00 87.81 208 GLY A CA 1
ATOM 1617 C C . GLY A 1 208 ? 5.536 5.518 -13.149 1.00 87.81 208 GLY A C 1
ATOM 1618 O O . GLY A 1 208 ? 5.983 6.421 -13.852 1.00 87.81 208 GLY A O 1
ATOM 1619 N N . ASN A 1 209 ? 6.195 4.393 -12.908 1.00 93.62 209 ASN A N 1
ATOM 1620 C CA . ASN A 1 209 ? 7.556 4.115 -13.358 1.00 93.62 209 ASN A CA 1
ATOM 1621 C C . ASN A 1 209 ? 7.664 2.801 -14.145 1.00 93.62 209 ASN A C 1
ATOM 1623 O O . ASN A 1 209 ? 8.747 2.242 -14.284 1.00 93.62 209 ASN A O 1
ATOM 1627 N N . ASN A 1 210 ? 6.543 2.302 -14.664 1.00 94.88 210 ASN A N 1
ATOM 1628 C CA . ASN A 1 210 ? 6.526 1.065 -15.426 1.00 94.88 210 ASN A CA 1
ATOM 1629 C C . ASN A 1 210 ? 7.107 1.268 -16.828 1.00 94.88 210 ASN A C 1
ATOM 1631 O O . ASN A 1 210 ? 6.758 2.217 -17.533 1.00 94.88 210 ASN A O 1
ATOM 1635 N N . LEU A 1 211 ? 7.934 0.319 -17.251 1.00 96.50 211 LEU A N 1
ATOM 1636 C CA . LEU A 1 211 ? 8.405 0.164 -18.617 1.00 96.50 211 LEU A CA 1
ATOM 1637 C C . LEU A 1 211 ? 8.116 -1.264 -19.068 1.00 96.50 211 LEU A C 1
ATOM 1639 O O . LEU A 1 211 ? 8.418 -2.227 -18.362 1.00 96.50 211 LEU A O 1
ATOM 1643 N N . MET A 1 212 ? 7.547 -1.398 -20.258 1.00 97.44 212 MET A N 1
ATOM 1644 C CA . MET A 1 212 ? 7.375 -2.678 -20.921 1.00 97.44 212 MET A CA 1
ATOM 1645 C C . MET A 1 212 ? 8.401 -2.816 -22.039 1.00 97.44 212 MET A C 1
ATOM 1647 O O . MET A 1 212 ? 8.540 -1.926 -22.876 1.00 97.44 212 MET A O 1
ATOM 1651 N N . LEU A 1 213 ? 9.091 -3.952 -22.061 1.00 97.81 213 LEU A N 1
ATOM 1652 C CA . LEU A 1 213 ? 10.029 -4.336 -23.109 1.00 97.81 213 LEU A CA 1
ATOM 1653 C C . LEU A 1 213 ? 9.577 -5.645 -23.742 1.00 97.81 213 LEU A C 1
ATOM 1655 O O . LEU A 1 213 ? 9.130 -6.558 -23.046 1.00 97.81 213 LEU A O 1
ATOM 1659 N N . SER A 1 214 ? 9.722 -5.746 -25.060 1.00 97.00 214 SER A N 1
ATOM 1660 C CA . SER A 1 214 ? 9.388 -6.951 -25.810 1.00 97.00 214 SER A CA 1
ATOM 1661 C C . SER A 1 214 ? 10.464 -7.294 -26.831 1.00 97.00 214 SER A C 1
ATOM 1663 O O . SER A 1 214 ? 10.812 -6.484 -27.692 1.00 97.00 214 SER A O 1
ATOM 1665 N N . ARG A 1 215 ? 10.963 -8.526 -26.754 1.00 97.06 215 ARG A N 1
ATOM 1666 C CA . ARG A 1 215 ? 11.787 -9.162 -27.775 1.00 97.06 215 ARG A CA 1
ATOM 1667 C C . ARG A 1 215 ? 10.877 -9.831 -28.802 1.00 97.06 215 ARG A C 1
ATOM 1669 O O . ARG A 1 215 ? 10.277 -10.874 -28.547 1.00 97.06 215 ARG A O 1
ATOM 1676 N N . MET A 1 216 ? 10.824 -9.247 -29.988 1.00 95.12 216 MET A N 1
ATOM 1677 C CA . MET A 1 216 ? 10.029 -9.715 -31.117 1.00 95.12 216 MET A CA 1
ATOM 1678 C C . MET A 1 216 ? 10.679 -10.908 -31.830 1.00 95.12 216 MET A C 1
ATOM 1680 O O . MET A 1 216 ? 11.886 -11.135 -31.748 1.00 95.12 216 MET A O 1
ATOM 1684 N N . GLY A 1 217 ? 9.886 -11.643 -32.617 1.00 91.88 217 GLY A N 1
ATOM 1685 C CA . GLY A 1 217 ? 10.384 -12.749 -33.447 1.00 91.88 217 GLY A CA 1
ATOM 1686 C C . GLY A 1 217 ? 11.420 -12.333 -34.502 1.00 91.88 217 GLY A C 1
ATOM 1687 O O . GLY A 1 217 ? 12.220 -13.158 -34.926 1.00 91.88 217 GLY A O 1
ATOM 1688 N N . THR A 1 218 ? 11.454 -11.052 -34.883 1.00 93.62 218 THR A N 1
ATOM 1689 C CA . THR A 1 218 ? 12.439 -10.468 -35.810 1.00 93.62 218 THR A CA 1
ATOM 1690 C C . THR A 1 218 ? 13.793 -10.157 -35.161 1.00 93.62 218 THR A C 1
ATOM 1692 O O . THR A 1 218 ? 14.725 -9.758 -35.862 1.00 93.62 218 THR A O 1
ATOM 1695 N N . ALA A 1 219 ? 13.919 -10.328 -33.839 1.00 93.50 219 ALA A N 1
ATOM 1696 C CA . ALA A 1 219 ? 15.135 -10.007 -33.105 1.00 93.50 219 ALA A CA 1
ATOM 1697 C C . ALA A 1 219 ? 16.314 -10.902 -33.506 1.00 93.50 219 ALA A C 1
ATOM 1699 O O . ALA A 1 219 ? 16.241 -12.130 -33.412 1.00 93.50 219 ALA A O 1
ATOM 1700 N N . GLN A 1 220 ? 17.429 -10.265 -33.867 1.00 87.38 220 GLN A N 1
ATOM 1701 C CA . GLN A 1 220 ? 18.666 -10.934 -34.292 1.00 87.38 220 GLN A CA 1
ATOM 1702 C C . GLN A 1 220 ? 19.530 -11.431 -33.120 1.00 87.38 220 GLN A C 1
ATOM 1704 O O . GLN A 1 220 ? 20.494 -12.159 -33.330 1.00 87.38 220 GLN A O 1
ATOM 1709 N N . GLY A 1 221 ? 19.178 -11.083 -31.878 1.00 91.56 221 GLY A N 1
ATOM 1710 C CA . GLY A 1 221 ? 19.943 -11.455 -30.689 1.00 91.56 221 GLY A CA 1
ATOM 1711 C C . GLY A 1 221 ? 19.109 -11.513 -29.412 1.00 91.56 221 GLY A C 1
ATOM 1712 O O . GLY A 1 221 ? 17.873 -11.483 -29.448 1.00 91.56 221 GLY A O 1
ATOM 1713 N N . GLU A 1 222 ? 19.809 -11.647 -28.290 1.00 96.25 222 GLU A N 1
ATOM 1714 C CA . GLU A 1 222 ? 19.285 -11.444 -26.936 1.00 96.25 222 GLU A CA 1
ATOM 1715 C C . GLU A 1 222 ? 19.711 -10.061 -26.451 1.00 96.25 222 GLU A C 1
ATOM 1717 O O . GLU A 1 222 ? 20.806 -9.595 -26.783 1.00 96.25 222 GLU A O 1
ATOM 1722 N N . PHE A 1 223 ? 18.851 -9.411 -25.675 1.00 97.81 223 PHE A N 1
ATOM 1723 C CA . PHE A 1 223 ? 19.081 -8.046 -25.214 1.00 97.81 223 PHE A CA 1
ATOM 1724 C C . PHE A 1 223 ? 19.315 -8.014 -23.710 1.00 97.81 223 PHE A C 1
ATOM 1726 O O . PHE A 1 223 ? 18.673 -8.750 -22.963 1.00 97.81 223 PHE A O 1
ATOM 1733 N N . GLN A 1 224 ? 20.203 -7.131 -23.273 1.00 98.19 224 GLN A N 1
ATOM 1734 C CA . GLN A 1 224 ? 20.460 -6.828 -21.871 1.00 98.19 224 GLN A CA 1
ATOM 1735 C C . GLN A 1 224 ? 20.035 -5.395 -21.567 1.00 98.19 224 GLN A C 1
ATOM 1737 O O . GLN A 1 224 ? 20.395 -4.473 -22.299 1.00 98.19 224 GLN A O 1
ATOM 1742 N N . VAL A 1 225 ? 19.301 -5.214 -20.471 1.00 98.25 225 VAL A N 1
ATOM 1743 C CA . VAL A 1 225 ? 18.993 -3.901 -19.894 1.00 98.25 225 VAL A CA 1
ATOM 1744 C C . VAL A 1 225 ? 20.024 -3.598 -18.819 1.00 98.25 225 VAL A C 1
ATOM 1746 O O . VAL A 1 225 ? 20.266 -4.434 -17.942 1.00 98.25 225 VAL A O 1
ATOM 1749 N N . LEU A 1 226 ? 20.628 -2.414 -18.899 1.00 97.88 226 LEU A N 1
ATOM 1750 C CA . LEU A 1 226 ? 21.718 -1.996 -18.025 1.00 97.88 226 LEU A CA 1
ATOM 1751 C C . LEU A 1 226 ? 21.232 -0.990 -16.979 1.00 97.88 226 LEU A C 1
ATOM 1753 O O . LEU A 1 226 ? 20.314 -0.202 -17.240 1.00 97.88 226 LEU A O 1
ATOM 1757 N N . ASP A 1 227 ? 21.848 -1.015 -15.803 1.00 96.56 227 ASP A N 1
ATOM 1758 C CA . ASP A 1 227 ? 21.664 -0.009 -14.755 1.00 96.56 227 ASP A CA 1
ATOM 1759 C C . ASP A 1 227 ? 22.447 1.292 -15.048 1.00 96.56 227 ASP A C 1
ATOM 1761 O O . ASP A 1 227 ? 22.973 1.493 -16.147 1.00 96.56 227 ASP A O 1
ATOM 1765 N N . ASP A 1 228 ? 22.505 2.202 -14.070 1.00 94.38 228 ASP A N 1
ATOM 1766 C CA . ASP A 1 228 ? 23.225 3.482 -14.183 1.00 94.38 228 ASP A CA 1
ATOM 1767 C C . ASP A 1 228 ? 24.763 3.298 -14.243 1.00 94.38 228 ASP A C 1
ATOM 1769 O O . ASP A 1 228 ? 25.490 4.232 -14.586 1.00 94.38 228 ASP A O 1
ATOM 1773 N N . GLN A 1 229 ? 25.266 2.103 -13.920 1.00 95.19 229 GLN A N 1
ATOM 1774 C CA . GLN A 1 229 ? 26.677 1.716 -13.897 1.00 95.19 229 GLN A CA 1
ATOM 1775 C C . GLN A 1 229 ? 27.067 0.841 -15.101 1.00 95.19 229 GLN A C 1
ATOM 1777 O O . GLN A 1 229 ? 28.228 0.447 -15.222 1.00 95.19 229 GLN A O 1
ATOM 1782 N N . GLY A 1 230 ? 26.124 0.541 -16.000 1.00 95.00 230 GLY A N 1
ATOM 1783 C CA . GLY A 1 230 ? 26.349 -0.328 -17.156 1.00 95.00 230 GLY A CA 1
ATOM 1784 C C . GLY A 1 230 ? 26.287 -1.826 -16.834 1.00 95.00 230 GLY A C 1
ATOM 1785 O O . GLY A 1 230 ? 26.662 -2.646 -17.675 1.00 95.00 230 GLY A O 1
ATOM 1786 N N . VAL A 1 231 ? 25.820 -2.207 -15.643 1.00 96.38 231 VAL A N 1
ATOM 1787 C CA . VAL A 1 231 ? 25.692 -3.602 -15.211 1.00 96.38 231 VAL A CA 1
ATOM 1788 C C . VAL A 1 231 ? 24.344 -4.167 -15.680 1.00 96.38 231 VAL A C 1
ATOM 1790 O O . VAL A 1 231 ? 23.302 -3.541 -15.468 1.00 96.38 231 VAL A O 1
ATOM 1793 N N . PRO A 1 232 ? 24.317 -5.346 -16.332 1.00 97.50 232 PRO A N 1
ATOM 1794 C CA . PRO A 1 232 ? 23.074 -5.949 -16.792 1.00 97.50 232 PRO A CA 1
ATOM 1795 C C . PRO A 1 232 ? 22.263 -6.524 -15.627 1.00 97.50 232 PRO A C 1
ATOM 1797 O O . PRO A 1 232 ? 22.785 -7.278 -14.799 1.00 97.50 232 PRO A O 1
ATOM 1800 N N . PHE A 1 233 ? 20.962 -6.228 -15.611 1.00 98.00 233 PHE A N 1
ATOM 1801 C CA . PHE A 1 233 ? 20.044 -6.750 -14.594 1.00 98.00 233 PHE A CA 1
ATOM 1802 C C . PHE A 1 233 ? 18.819 -7.466 -15.173 1.00 98.00 233 PHE A C 1
ATOM 1804 O O . PHE A 1 233 ? 18.304 -8.366 -14.518 1.00 98.00 233 PHE A O 1
ATOM 1811 N N . ILE A 1 234 ? 18.390 -7.150 -16.399 1.00 98.44 234 ILE A N 1
ATOM 1812 C CA . ILE A 1 234 ? 17.353 -7.896 -17.133 1.00 98.44 234 ILE A CA 1
ATOM 1813 C C . ILE A 1 234 ? 17.929 -8.404 -18.455 1.00 98.44 234 ILE A C 1
ATOM 1815 O O . ILE A 1 234 ? 18.621 -7.672 -19.162 1.00 98.44 234 ILE A O 1
ATOM 1819 N N . GLU A 1 235 ? 17.600 -9.644 -18.805 1.00 98.19 235 GLU A N 1
ATOM 1820 C CA . GLU A 1 235 ? 17.904 -10.275 -20.085 1.00 98.19 235 GLU A CA 1
ATOM 1821 C C . GLU A 1 235 ? 16.621 -10.692 -20.801 1.00 98.19 235 GLU A C 1
ATOM 1823 O O . GLU A 1 235 ? 15.841 -11.491 -20.284 1.00 98.19 235 GLU A O 1
ATOM 1828 N N . LEU A 1 236 ? 16.429 -10.194 -22.022 1.00 98.19 236 LEU A N 1
ATOM 1829 C CA . LEU A 1 236 ? 15.397 -10.670 -22.933 1.00 98.19 236 LEU A CA 1
ATOM 1830 C C . LEU A 1 236 ? 16.012 -11.739 -23.839 1.00 98.19 236 LEU A C 1
ATOM 1832 O O . LEU A 1 236 ? 16.724 -11.428 -24.801 1.00 98.19 236 LEU A O 1
ATOM 1836 N N . ARG A 1 237 ? 15.745 -13.000 -23.507 1.00 96.62 237 ARG A N 1
ATOM 1837 C CA . ARG A 1 237 ? 16.277 -14.185 -24.184 1.00 96.62 237 ARG A CA 1
ATOM 1838 C C . ARG A 1 237 ? 15.270 -14.767 -25.166 1.00 96.62 237 ARG A C 1
ATOM 1840 O O . ARG A 1 237 ? 14.109 -14.358 -25.220 1.00 96.62 237 ARG A O 1
ATOM 1847 N N . LYS A 1 238 ? 15.708 -15.744 -25.963 1.00 94.06 238 LYS A N 1
ATOM 1848 C CA . LYS A 1 238 ? 14.799 -16.488 -26.858 1.00 94.06 238 LYS A CA 1
ATOM 1849 C C . LYS A 1 238 ? 13.744 -17.291 -26.095 1.00 94.06 238 LYS A C 1
ATOM 1851 O O . LYS A 1 238 ? 12.651 -17.487 -26.615 1.00 94.06 238 LYS A O 1
ATOM 1856 N N . ASP A 1 239 ? 14.085 -17.758 -24.900 1.00 94.69 239 ASP A N 1
ATOM 1857 C CA . ASP A 1 239 ? 13.253 -18.638 -24.082 1.00 94.69 239 ASP A CA 1
ATOM 1858 C C . ASP A 1 239 ? 12.437 -17.901 -23.011 1.00 94.69 239 ASP A C 1
ATOM 1860 O O . ASP A 1 239 ? 11.681 -18.547 -22.292 1.00 94.69 239 ASP A O 1
ATOM 1864 N N . GLY A 1 240 ? 12.574 -16.579 -22.885 1.00 96.88 240 GLY A N 1
ATOM 1865 C CA . GLY A 1 240 ? 11.842 -15.782 -21.906 1.00 96.88 240 GLY A CA 1
ATOM 1866 C C . GLY A 1 240 ? 12.605 -14.548 -21.442 1.00 96.88 240 GLY A C 1
ATOM 1867 O O . GLY A 1 240 ? 13.612 -14.154 -22.035 1.00 96.88 240 GLY A O 1
ATOM 1868 N N . VAL A 1 241 ? 12.145 -13.952 -20.345 1.00 98.38 241 VAL A N 1
ATOM 1869 C CA . VAL A 1 241 ? 12.856 -12.860 -19.667 1.00 98.38 241 VAL A CA 1
ATOM 1870 C C . VAL A 1 241 ? 13.465 -13.361 -18.369 1.00 98.38 241 VAL A C 1
ATOM 1872 O O . VAL A 1 241 ? 12.825 -14.083 -17.600 1.00 98.38 241 VAL A O 1
ATOM 1875 N N . TRP A 1 242 ? 14.704 -12.953 -18.128 1.00 98.31 242 TRP A N 1
ATOM 1876 C CA . TRP A 1 242 ? 15.508 -13.345 -16.983 1.00 98.31 242 TRP A CA 1
ATOM 1877 C C . TRP A 1 242 ? 15.956 -12.111 -16.200 1.00 98.31 242 TRP A C 1
ATOM 1879 O O . TRP A 1 242 ? 16.352 -11.108 -16.785 1.00 98.31 242 TRP A O 1
ATOM 1889 N N . LEU A 1 243 ? 15.908 -12.194 -14.875 1.00 98.31 243 LEU A N 1
ATOM 1890 C CA . LEU A 1 243 ? 16.337 -11.157 -13.939 1.00 98.31 243 LEU A CA 1
ATOM 1891 C C . LEU A 1 243 ? 17.575 -11.646 -13.190 1.00 98.31 243 LEU A C 1
ATOM 1893 O O . LEU A 1 243 ? 17.606 -12.784 -12.723 1.00 98.31 243 LEU A O 1
ATOM 1897 N N . ASN A 1 244 ? 18.578 -10.793 -13.027 1.00 97.94 244 ASN A N 1
ATOM 1898 C CA . ASN A 1 244 ? 19.676 -11.052 -12.106 1.00 97.94 244 ASN A CA 1
ATOM 1899 C C . ASN A 1 244 ? 19.190 -10.786 -10.672 1.00 97.94 244 ASN A C 1
ATOM 1901 O O . ASN A 1 244 ? 19.146 -9.637 -10.234 1.00 97.94 244 ASN A O 1
ATOM 1905 N N . SER A 1 245 ? 18.825 -11.834 -9.930 1.00 95.69 245 SER A N 1
ATOM 1906 C CA . SER A 1 245 ? 18.268 -11.715 -8.572 1.00 95.69 245 SER A CA 1
ATOM 1907 C C . SER A 1 245 ? 19.281 -11.229 -7.531 1.00 95.69 245 SER A C 1
ATOM 1909 O O . SER A 1 245 ? 18.895 -10.851 -6.429 1.00 95.69 245 SER A O 1
ATOM 1911 N N . MET A 1 246 ? 20.576 -11.277 -7.856 1.00 94.81 246 MET A N 1
ATOM 1912 C CA . MET A 1 246 ? 21.656 -10.769 -7.002 1.00 94.81 246 MET A CA 1
ATOM 1913 C C . MET A 1 246 ? 21.967 -9.293 -7.285 1.00 9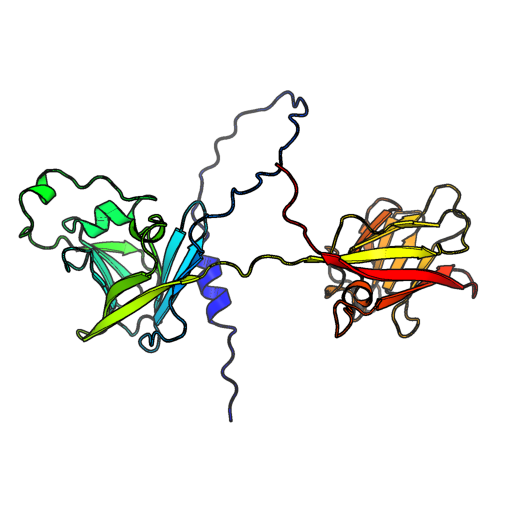4.81 246 MET A C 1
ATOM 1915 O O . MET A 1 246 ? 22.751 -8.677 -6.564 1.00 94.81 246 MET A O 1
ATOM 1919 N N . HIS A 1 247 ? 21.362 -8.711 -8.325 1.00 96.56 247 HIS A N 1
ATOM 1920 C CA . HIS A 1 247 ? 21.538 -7.306 -8.657 1.00 96.56 247 HIS A CA 1
ATOM 1921 C C . HIS A 1 247 ? 20.908 -6.399 -7.593 1.00 96.56 247 HIS A C 1
ATOM 1923 O O . HIS A 1 247 ? 19.823 -6.682 -7.081 1.00 96.56 247 HIS A O 1
ATOM 1929 N N . ALA A 1 248 ? 21.525 -5.246 -7.317 1.00 94.38 248 ALA A N 1
ATOM 1930 C CA . ALA A 1 248 ? 21.025 -4.287 -6.325 1.00 94.38 248 ALA A CA 1
ATOM 1931 C C . ALA A 1 248 ? 19.590 -3.797 -6.619 1.00 94.38 248 ALA A C 1
ATOM 1933 O O . ALA A 1 248 ? 18.860 -3.389 -5.712 1.00 94.38 248 ALA A O 1
ATOM 1934 N N . TRP A 1 249 ? 19.185 -3.838 -7.892 1.00 95.31 249 TRP A N 1
ATOM 1935 C CA . TRP A 1 249 ? 17.853 -3.431 -8.351 1.00 95.31 249 TRP A CA 1
ATOM 1936 C C . TRP A 1 249 ? 16.821 -4.566 -8.383 1.00 95.31 249 TRP A C 1
ATOM 1938 O O . TRP A 1 249 ? 15.654 -4.286 -8.627 1.00 95.31 249 TRP A O 1
ATOM 1948 N N . ALA A 1 250 ? 17.185 -5.823 -8.100 1.00 93.12 250 ALA A N 1
ATOM 1949 C CA . ALA A 1 250 ? 16.262 -6.961 -8.222 1.00 93.12 250 ALA A CA 1
ATOM 1950 C C . ALA A 1 250 ? 14.964 -6.786 -7.409 1.00 93.12 250 ALA A C 1
ATOM 1952 O O . ALA A 1 250 ? 13.881 -7.117 -7.880 1.00 93.12 250 ALA A O 1
ATOM 1953 N N . ASN A 1 251 ? 15.061 -6.187 -6.218 1.00 89.81 251 ASN A N 1
ATOM 1954 C CA . ASN A 1 251 ? 13.918 -5.915 -5.336 1.00 89.81 251 ASN A CA 1
ATOM 1955 C C . ASN A 1 251 ? 13.258 -4.543 -5.563 1.00 89.81 251 ASN A C 1
ATOM 1957 O O . ASN A 1 251 ? 12.377 -4.165 -4.798 1.00 89.81 251 ASN A O 1
ATOM 1961 N N . GLN A 1 252 ? 13.718 -3.775 -6.553 1.00 90.50 252 GLN A N 1
ATOM 1962 C CA . GLN A 1 252 ? 13.216 -2.426 -6.855 1.00 90.50 252 GLN A CA 1
ATOM 1963 C C . GLN A 1 252 ? 12.358 -2.393 -8.125 1.00 90.50 252 GLN A C 1
ATOM 1965 O O . GLN A 1 252 ? 11.677 -1.406 -8.366 1.00 90.50 252 GLN A O 1
ATOM 1970 N N . VAL A 1 253 ? 12.413 -3.455 -8.936 1.00 92.69 253 VAL A N 1
ATOM 1971 C CA . VAL A 1 253 ? 11.787 -3.508 -10.264 1.00 92.69 253 VAL A CA 1
ATOM 1972 C C . VAL A 1 253 ? 10.401 -4.153 -10.290 1.00 92.69 253 VAL A C 1
ATOM 1974 O O . VAL A 1 253 ? 9.858 -4.385 -11.365 1.00 92.69 253 VAL A O 1
ATOM 1977 N N . ASP A 1 254 ? 9.829 -4.448 -9.120 1.00 91.69 254 ASP A N 1
ATOM 1978 C CA . ASP A 1 254 ? 8.489 -5.030 -8.936 1.00 91.69 254 ASP A CA 1
ATOM 1979 C C . ASP A 1 254 ? 8.212 -6.308 -9.751 1.00 91.69 254 ASP A C 1
ATOM 1981 O O . ASP A 1 254 ? 7.076 -6.634 -10.092 1.00 91.69 254 ASP A O 1
ATOM 1985 N N . LEU A 1 255 ? 9.263 -7.084 -10.027 1.00 90.56 255 LEU A N 1
ATOM 1986 C CA . LEU A 1 255 ? 9.154 -8.400 -10.646 1.00 90.56 255 LEU A CA 1
ATOM 1987 C C . LEU A 1 255 ? 9.131 -9.484 -9.572 1.00 90.56 255 LEU A C 1
ATOM 1989 O O . LEU A 1 255 ? 10.051 -9.585 -8.758 1.00 90.56 255 LEU A O 1
ATOM 1993 N N . PHE A 1 256 ? 8.110 -10.340 -9.596 1.00 85.88 256 PHE A N 1
ATOM 1994 C CA . PHE A 1 256 ? 8.092 -11.540 -8.764 1.00 85.88 256 PHE A CA 1
ATOM 1995 C C . PHE A 1 256 ? 9.187 -12.502 -9.218 1.00 85.88 256 PHE A C 1
ATOM 1997 O O . PHE A 1 256 ? 9.243 -12.894 -10.382 1.00 85.88 256 PHE A O 1
ATOM 2004 N N . HIS A 1 257 ? 10.055 -12.893 -8.291 1.00 84.88 257 HIS A N 1
ATOM 2005 C CA . HIS A 1 257 ? 11.169 -13.780 -8.579 1.00 84.88 257 HIS A CA 1
ATOM 2006 C C . HIS A 1 257 ? 11.550 -14.603 -7.348 1.00 84.88 257 HIS A C 1
ATOM 2008 O O . HIS A 1 257 ? 11.331 -14.199 -6.205 1.00 84.88 257 HIS A O 1
ATOM 2014 N N . THR A 1 258 ? 12.139 -15.770 -7.585 1.00 85.50 258 THR A N 1
ATOM 2015 C CA . THR A 1 258 ? 12.838 -16.542 -6.554 1.00 85.50 258 THR A CA 1
ATOM 2016 C C . THR A 1 258 ? 14.273 -16.045 -6.417 1.00 85.50 258 THR A C 1
ATOM 2018 O O . THR A 1 258 ? 14.855 -15.559 -7.383 1.00 85.50 258 THR A O 1
ATOM 2021 N N . SER A 1 259 ? 14.885 -16.205 -5.246 1.00 88.25 259 SER A N 1
ATOM 2022 C CA . SER A 1 259 ? 16.313 -15.921 -5.086 1.00 88.25 259 SER A CA 1
ATOM 2023 C C . SER A 1 259 ? 17.158 -16.954 -5.840 1.00 88.25 259 SER A C 1
ATOM 2025 O O . SER A 1 259 ? 17.009 -18.155 -5.615 1.00 88.25 259 SER A O 1
ATOM 2027 N N . GLY A 1 260 ? 18.034 -16.488 -6.729 1.00 86.12 260 GLY A N 1
ATOM 2028 C CA . GLY A 1 260 ? 19.111 -17.278 -7.323 1.00 86.12 260 GLY A CA 1
ATOM 2029 C C . GLY A 1 260 ? 20.306 -17.435 -6.377 1.00 86.12 260 GLY A C 1
ATOM 2030 O O . GLY A 1 260 ? 20.228 -17.127 -5.186 1.00 86.12 260 GLY A O 1
ATOM 2031 N N . THR A 1 261 ? 21.429 -17.907 -6.914 1.00 90.06 261 THR A N 1
ATOM 2032 C CA . THR A 1 261 ? 22.697 -18.061 -6.178 1.00 90.06 261 THR A CA 1
ATOM 2033 C C . THR A 1 261 ? 23.809 -17.253 -6.837 1.00 90.06 261 THR A C 1
ATOM 2035 O O . THR A 1 261 ? 23.652 -16.773 -7.955 1.00 90.06 261 THR A O 1
ATOM 2038 N N . GLU A 1 262 ? 24.967 -17.124 -6.189 1.00 86.88 262 GLU A N 1
ATOM 2039 C CA . GLU A 1 262 ? 26.133 -16.479 -6.814 1.00 86.88 262 GLU A CA 1
ATOM 2040 C C . GLU A 1 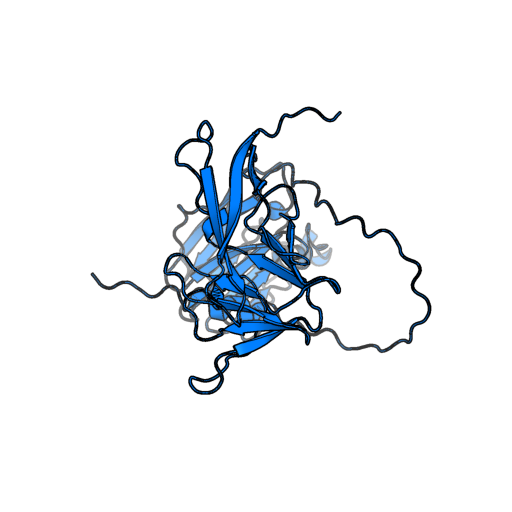262 ? 26.580 -17.195 -8.101 1.00 86.88 262 GLU A C 1
ATOM 2042 O O . GLU A 1 262 ? 27.026 -16.549 -9.045 1.00 86.88 262 GLU A O 1
ATOM 2047 N N . GLN A 1 263 ? 26.424 -18.522 -8.169 1.00 89.62 263 GLN A N 1
ATOM 2048 C CA . GLN A 1 263 ? 26.779 -19.332 -9.341 1.00 89.62 263 GLN A CA 1
ATOM 2049 C C . GLN A 1 263 ? 25.686 -19.326 -10.422 1.00 89.62 263 GLN A C 1
ATOM 2051 O O . GLN A 1 263 ? 25.976 -19.578 -11.590 1.00 89.62 263 GLN A O 1
ATOM 2056 N N . ALA A 1 264 ? 24.438 -19.046 -10.045 1.00 90.62 264 ALA A N 1
ATOM 2057 C CA . ALA A 1 264 ? 23.292 -18.968 -10.944 1.00 90.62 264 ALA A CA 1
ATOM 2058 C C . ALA A 1 264 ? 22.402 -17.769 -10.562 1.00 90.62 264 ALA A C 1
ATOM 2060 O O . ALA A 1 264 ? 21.311 -17.951 -10.013 1.00 90.62 264 ALA A O 1
ATOM 2061 N N . PRO A 1 265 ? 22.866 -16.531 -10.819 1.00 95.31 265 PRO A N 1
ATOM 2062 C CA . PRO A 1 265 ? 22.169 -15.333 -10.357 1.00 95.31 265 PRO A CA 1
ATOM 2063 C C . PRO A 1 265 ? 20.961 -14.974 -11.230 1.00 95.31 265 PRO A C 1
ATOM 2065 O O . PRO A 1 265 ? 20.117 -14.183 -10.823 1.00 95.31 265 PRO A O 1
ATOM 2068 N N . TRP A 1 266 ? 20.869 -15.538 -12.435 1.00 97.75 266 TRP A N 1
ATOM 2069 C CA . TRP A 1 266 ? 19.795 -15.268 -13.383 1.00 97.75 266 TRP A CA 1
ATOM 2070 C C . TRP A 1 266 ? 18.615 -16.206 -13.154 1.00 97.75 266 TRP A C 1
ATOM 2072 O O . TRP A 1 266 ? 18.736 -17.416 -13.336 1.00 97.75 266 TRP A O 1
ATOM 2082 N N . VAL A 1 267 ? 17.460 -15.634 -12.829 1.00 96.38 267 VAL A N 1
ATOM 2083 C CA . VAL A 1 267 ? 16.201 -16.354 -12.614 1.00 96.38 267 VAL A CA 1
ATOM 2084 C C . VAL A 1 267 ? 15.165 -15.924 -13.642 1.00 96.38 267 VAL A C 1
ATOM 2086 O O . VAL A 1 267 ? 15.081 -14.751 -14.007 1.00 96.38 267 VAL A O 1
ATOM 2089 N N . LYS A 1 268 ? 14.383 -16.877 -14.143 1.00 96.75 268 LYS A N 1
ATOM 2090 C CA . LYS A 1 268 ? 13.359 -16.608 -15.150 1.00 96.75 268 LYS A CA 1
ATOM 2091 C C . LYS A 1 268 ? 12.153 -15.925 -14.503 1.00 96.75 268 LYS A C 1
ATOM 2093 O O . LYS A 1 268 ? 11.656 -16.393 -13.483 1.00 96.75 268 LYS A O 1
ATOM 2098 N N . VAL A 1 269 ? 11.699 -14.825 -15.098 1.00 95.38 269 VAL A N 1
ATOM 2099 C CA . VAL A 1 269 ? 10.580 -13.994 -14.605 1.00 95.38 269 VAL A CA 1
ATOM 2100 C C . VAL A 1 269 ? 9.425 -13.895 -15.605 1.00 95.38 269 VAL A C 1
ATOM 2102 O O . VAL A 1 269 ? 8.338 -13.455 -15.247 1.00 95.38 269 VAL A O 1
ATOM 2105 N N . SER A 1 270 ? 9.636 -14.322 -16.853 1.00 94.81 270 SER A N 1
ATOM 2106 C CA . SER A 1 270 ? 8.592 -14.429 -17.876 1.00 94.81 270 SER A CA 1
ATOM 2107 C C . SER A 1 270 ? 8.900 -15.587 -18.820 1.00 94.81 270 SER A C 1
ATOM 2109 O O . SER A 1 270 ? 10.039 -15.747 -19.258 1.00 94.81 270 SER A O 1
ATOM 2111 N N . GLU A 1 271 ? 7.878 -16.369 -19.167 1.00 94.81 271 GLU A N 1
ATOM 2112 C CA . GLU A 1 271 ? 7.940 -17.402 -20.215 1.00 94.81 271 GLU A CA 1
ATOM 2113 C C . GLU A 1 271 ? 7.872 -16.810 -21.629 1.00 94.81 271 GLU A C 1
ATOM 2115 O O . GLU A 1 271 ? 8.138 -17.491 -22.616 1.00 94.81 271 GLU A O 1
ATOM 2120 N N . THR A 1 272 ? 7.511 -15.532 -21.740 1.00 93.25 272 THR A N 1
ATOM 2121 C CA . THR A 1 272 ? 7.441 -14.814 -23.014 1.00 93.25 272 THR A CA 1
ATOM 2122 C C . THR A 1 272 ? 8.653 -13.904 -23.170 1.00 93.25 272 THR A C 1
ATOM 2124 O O . THR A 1 272 ? 9.301 -13.547 -22.189 1.00 93.25 272 THR A O 1
ATOM 2127 N N . GLY A 1 273 ? 8.938 -13.461 -24.396 1.00 93.62 273 GLY A N 1
ATOM 2128 C CA . GLY A 1 273 ? 9.954 -12.435 -24.660 1.00 93.62 273 GLY A CA 1
ATOM 2129 C C . GLY A 1 273 ? 9.568 -11.034 -24.169 1.00 93.62 273 GLY A C 1
ATOM 2130 O O . GLY A 1 273 ? 10.202 -10.066 -24.573 1.00 93.62 273 GLY A O 1
ATOM 2131 N N . THR A 1 274 ? 8.525 -10.902 -23.348 1.00 96.50 274 THR A N 1
ATOM 2132 C CA . THR A 1 274 ? 7.950 -9.636 -22.900 1.00 96.50 274 THR A CA 1
ATOM 2133 C C . THR A 1 274 ? 7.981 -9.539 -21.378 1.00 96.50 274 THR A C 1
ATOM 2135 O O . THR A 1 274 ? 7.710 -10.516 -20.672 1.00 96.50 274 THR A O 1
ATOM 2138 N N . VAL A 1 275 ? 8.279 -8.344 -20.872 1.00 97.19 275 VAL A N 1
ATOM 2139 C CA . VAL A 1 275 ? 8.237 -8.013 -19.445 1.00 97.19 275 VAL A CA 1
ATOM 2140 C C . VAL A 1 275 ? 7.739 -6.587 -19.249 1.00 97.19 275 VAL A C 1
ATOM 2142 O O . VAL A 1 275 ? 8.082 -5.707 -20.034 1.00 97.19 275 VAL A O 1
ATOM 2145 N N . THR A 1 276 ? 6.978 -6.361 -18.181 1.00 96.81 276 THR A N 1
ATOM 2146 C CA . THR A 1 276 ? 6.699 -5.028 -17.637 1.00 96.81 276 THR A CA 1
ATOM 2147 C C . THR A 1 276 ? 7.307 -4.962 -16.249 1.00 96.81 276 THR A C 1
ATOM 2149 O O . THR A 1 276 ? 7.043 -5.847 -15.439 1.00 96.81 276 THR A O 1
ATOM 2152 N N . TYR A 1 277 ? 8.125 -3.950 -15.984 1.00 96.12 277 TYR A N 1
ATOM 2153 C CA . TYR A 1 277 ? 8.823 -3.791 -14.710 1.00 96.12 277 TYR A CA 1
ATOM 2154 C C . TYR A 1 277 ? 8.862 -2.320 -14.290 1.00 96.12 277 TYR A C 1
ATOM 2156 O O . TYR A 1 277 ? 8.744 -1.427 -15.132 1.00 96.12 277 TYR A O 1
ATOM 2164 N N . ALA A 1 278 ? 9.035 -2.071 -12.995 1.00 96.25 278 ALA A N 1
ATOM 2165 C CA . ALA A 1 278 ? 9.167 -0.731 -12.437 1.00 96.25 278 ALA A CA 1
ATOM 2166 C C . ALA A 1 278 ? 10.619 -0.241 -12.583 1.00 96.25 278 ALA A C 1
ATOM 2168 O O . ALA A 1 278 ? 11.501 -0.651 -11.836 1.00 96.25 278 ALA A O 1
ATOM 2169 N N . ASP A 1 279 ? 10.922 0.615 -13.559 1.00 96.56 279 ASP A N 1
ATOM 2170 C CA . ASP A 1 279 ? 12.288 1.111 -13.742 1.00 96.56 279 ASP A CA 1
ATOM 2171 C C . ASP A 1 279 ? 12.566 2.290 -12.785 1.00 96.56 279 ASP A C 1
ATOM 2173 O O . ASP A 1 279 ? 11.903 3.330 -12.886 1.00 96.56 279 ASP A O 1
ATOM 2177 N N . PRO A 1 280 ? 13.554 2.197 -11.868 1.00 94.00 280 PRO A N 1
ATOM 2178 C CA . PRO A 1 280 ? 13.816 3.250 -10.882 1.00 94.00 280 PRO A CA 1
ATOM 2179 C C . PRO A 1 280 ? 14.127 4.618 -11.498 1.00 94.00 280 PRO A C 1
ATOM 2181 O O . PRO A 1 280 ? 13.929 5.655 -10.861 1.00 94.00 280 PRO A O 1
ATOM 2184 N N . ARG A 1 281 ? 14.607 4.655 -12.746 1.00 95.31 281 ARG A N 1
ATOM 2185 C CA . ARG A 1 281 ? 14.933 5.911 -13.434 1.00 95.31 281 ARG A CA 1
ATOM 2186 C C . ARG A 1 281 ? 13.691 6.711 -13.808 1.00 95.31 281 ARG A C 1
ATOM 2188 O O . ARG A 1 281 ? 13.782 7.933 -13.876 1.00 95.31 281 ARG A O 1
ATOM 2195 N N . LEU A 1 282 ? 12.542 6.058 -13.990 1.00 94.31 282 LEU A N 1
ATOM 2196 C CA . LEU A 1 282 ? 11.270 6.725 -14.278 1.00 94.31 282 LEU A CA 1
ATOM 2197 C C . LEU A 1 282 ? 10.611 7.312 -13.012 1.00 94.31 282 LEU A C 1
ATOM 2199 O O . LEU A 1 282 ? 9.652 8.068 -13.128 1.00 94.31 282 LEU A O 1
ATOM 2203 N N . ASP A 1 283 ? 11.126 7.026 -11.809 1.00 89.69 283 ASP A N 1
ATOM 2204 C CA . ASP A 1 283 ? 10.628 7.626 -10.558 1.00 89.69 283 ASP A CA 1
ATOM 2205 C C . ASP A 1 283 ? 11.435 8.864 -10.108 1.00 89.69 283 ASP A C 1
ATOM 2207 O O . ASP A 1 283 ? 11.066 9.550 -9.151 1.00 89.69 283 ASP A O 1
ATOM 2211 N N . LYS A 1 284 ? 12.519 9.210 -10.824 1.00 91.50 284 LYS A N 1
ATOM 2212 C CA . LYS A 1 284 ? 13.364 10.392 -10.560 1.00 91.50 284 LYS A CA 1
ATOM 2213 C C . LYS A 1 284 ? 12.655 11.688 -10.997 1.00 91.50 284 LYS A C 1
ATOM 2215 O O . LYS A 1 284 ? 12.993 12.297 -12.011 1.00 91.50 284 LYS A O 1
ATOM 2220 N N . LYS A 1 285 ? 11.642 12.098 -10.230 1.00 93.00 285 LYS A N 1
ATOM 2221 C CA . LYS A 1 285 ? 10.815 13.291 -10.487 1.00 93.00 285 LYS A CA 1
ATOM 2222 C C . LYS A 1 285 ? 11.621 14.591 -10.308 1.00 93.00 285 LYS A C 1
ATOM 2224 O O . LYS A 1 285 ? 12.380 14.694 -9.341 1.00 93.00 285 LYS A O 1
ATOM 2229 N N . PRO A 1 286 ? 11.430 15.600 -11.178 1.00 93.62 286 PRO A N 1
ATOM 2230 C CA . PRO A 1 286 ? 11.976 16.940 -10.973 1.00 93.62 286 PRO A CA 1
ATOM 2231 C C . PRO A 1 286 ? 11.517 17.580 -9.660 1.00 93.62 286 PRO A C 1
ATOM 2233 O O . PRO A 1 286 ? 10.455 17.256 -9.124 1.00 93.62 286 PRO A O 1
ATOM 2236 N N . ALA A 1 287 ? 12.296 18.546 -9.168 1.00 91.50 287 ALA A N 1
ATOM 2237 C CA . ALA A 1 287 ? 11.967 19.266 -7.940 1.00 91.50 287 ALA A CA 1
ATOM 2238 C C . ALA A 1 287 ? 10.748 20.186 -8.116 1.00 91.50 287 ALA A C 1
ATOM 2240 O O . ALA A 1 287 ? 10.025 20.445 -7.152 1.00 91.50 287 ALA A O 1
ATOM 2241 N N . LYS A 1 288 ? 10.514 20.685 -9.337 1.00 94.25 288 LYS A N 1
ATOM 2242 C CA . LYS A 1 288 ? 9.380 21.557 -9.666 1.00 94.25 288 LYS A CA 1
ATOM 2243 C C . LYS A 1 288 ? 8.520 20.943 -10.759 1.00 94.25 288 LYS A C 1
ATOM 2245 O O . LYS A 1 288 ? 9.032 20.456 -11.756 1.00 94.25 288 LYS A O 1
ATOM 2250 N N . ILE A 1 289 ? 7.203 21.085 -10.630 1.00 92.75 289 ILE A N 1
ATOM 2251 C CA . ILE A 1 289 ? 6.230 20.601 -11.624 1.00 92.75 289 ILE A CA 1
ATOM 2252 C C . ILE A 1 289 ? 6.336 21.288 -12.998 1.00 92.75 289 ILE A C 1
ATOM 2254 O O . ILE A 1 289 ? 5.805 20.784 -13.977 1.00 92.75 289 ILE A O 1
ATOM 2258 N N . SER A 1 290 ? 7.004 22.442 -13.083 1.00 93.25 290 SER A N 1
ATOM 2259 C CA . SER A 1 290 ? 7.265 23.149 -14.343 1.00 93.25 290 SER A CA 1
ATOM 2260 C C . SER A 1 290 ? 8.472 22.605 -15.113 1.00 93.25 290 SER A C 1
ATOM 2262 O O . SER A 1 290 ? 8.712 23.029 -16.238 1.00 93.25 290 SER A O 1
ATOM 2264 N N . GLU A 1 291 ? 9.282 21.750 -14.488 1.00 96.44 291 GLU A N 1
ATOM 2265 C CA . GLU A 1 291 ? 10.492 21.189 -15.085 1.00 96.44 291 GLU A CA 1
ATOM 2266 C C . GLU A 1 291 ? 10.172 19.872 -15.801 1.00 96.44 291 GLU A C 1
ATOM 2268 O O . GLU A 1 291 ? 9.305 19.108 -15.375 1.00 96.44 291 GLU A O 1
ATOM 2273 N N . ILE A 1 292 ? 10.898 19.602 -16.885 1.00 96.38 292 ILE A N 1
ATOM 2274 C CA . ILE A 1 292 ? 10.845 18.322 -17.592 1.00 96.38 292 ILE A CA 1
ATOM 2275 C C . ILE A 1 292 ? 11.950 17.435 -17.019 1.00 96.38 292 ILE A C 1
ATOM 2277 O O . ILE A 1 292 ? 13.124 17.809 -17.010 1.00 96.38 292 ILE A O 1
ATOM 2281 N N . GLY A 1 293 ? 11.571 16.266 -16.509 1.00 96.19 293 GLY A N 1
ATOM 2282 C CA . GLY A 1 293 ? 12.522 15.224 -16.142 1.00 96.19 293 GLY A CA 1
ATOM 2283 C C . GLY A 1 293 ? 12.930 14.439 -17.378 1.00 96.19 293 GLY A C 1
ATOM 2284 O O . GLY A 1 293 ? 12.113 14.233 -18.269 1.00 96.19 293 GLY A O 1
ATOM 2285 N N . HIS A 1 294 ? 14.166 13.958 -17.420 1.00 96.38 294 HIS A N 1
ATOM 2286 C CA . HIS A 1 294 ? 14.648 13.099 -18.497 1.00 96.38 294 HIS A CA 1
ATOM 2287 C C . HIS A 1 294 ? 15.169 11.792 -17.916 1.00 96.38 294 HIS A C 1
ATOM 2289 O O . HIS A 1 294 ? 15.821 11.782 -16.870 1.00 96.38 294 HIS A O 1
ATOM 2295 N N . TRP A 1 295 ? 14.909 10.693 -18.614 1.00 96.19 295 TRP A N 1
ATOM 2296 C CA . TRP A 1 295 ? 15.430 9.379 -18.261 1.00 96.19 295 TRP A CA 1
ATOM 2297 C C . TRP A 1 295 ? 16.062 8.709 -19.475 1.00 96.19 295 TRP A C 1
ATOM 2299 O O . TRP A 1 295 ? 15.676 8.932 -20.625 1.00 96.19 295 TRP A O 1
ATOM 2309 N N . VAL A 1 296 ? 17.074 7.892 -19.195 1.00 96.81 296 VAL A N 1
ATOM 2310 C CA . VAL A 1 296 ? 17.842 7.151 -20.190 1.00 96.81 296 VAL A CA 1
ATOM 2311 C C . VAL A 1 296 ? 18.039 5.738 -19.674 1.00 96.81 296 VAL A C 1
ATOM 2313 O O . VAL A 1 296 ? 18.531 5.549 -18.563 1.00 96.81 296 VAL A O 1
ATOM 2316 N N . ILE A 1 297 ? 17.668 4.755 -20.484 1.00 97.75 297 ILE A N 1
ATOM 2317 C CA . ILE A 1 297 ? 17.841 3.339 -20.179 1.00 97.75 297 ILE A CA 1
ATOM 2318 C C . ILE A 1 297 ? 18.763 2.744 -21.243 1.00 97.75 297 ILE A C 1
ATOM 2320 O O . ILE A 1 297 ? 18.364 2.634 -22.409 1.00 97.75 297 ILE A O 1
ATOM 2324 N N . PRO A 1 298 ? 20.002 2.380 -20.881 1.00 97.50 298 PRO A N 1
ATOM 2325 C CA . PRO A 1 298 ? 20.894 1.722 -21.807 1.00 97.50 298 PRO A CA 1
ATOM 2326 C C . PRO A 1 298 ? 20.496 0.262 -22.008 1.00 97.50 298 PRO A C 1
ATOM 2328 O O . PRO A 1 298 ? 20.219 -0.471 -21.056 1.00 97.50 298 PRO A O 1
ATOM 2331 N N . VAL A 1 299 ? 20.497 -0.155 -23.269 1.00 97.56 299 VAL A N 1
ATOM 2332 C CA . VAL A 1 299 ? 20.254 -1.535 -23.688 1.00 97.56 299 VAL A CA 1
ATOM 2333 C C . VAL A 1 299 ? 21.369 -1.977 -24.621 1.00 97.56 299 VAL A C 1
ATOM 2335 O O . VAL A 1 299 ? 21.861 -1.178 -25.416 1.00 97.56 299 VAL A O 1
ATOM 2338 N N . LYS A 1 300 ? 21.780 -3.240 -24.553 1.00 96.50 300 LYS A N 1
ATOM 2339 C CA . LYS A 1 300 ? 22.808 -3.780 -25.451 1.00 96.50 300 LYS A CA 1
ATOM 2340 C C . LYS A 1 300 ? 22.461 -5.167 -25.963 1.00 96.50 300 LYS A C 1
ATOM 2342 O O . LYS A 1 300 ? 21.637 -5.865 -25.369 1.00 96.50 300 LYS A O 1
ATOM 2347 N N . LEU A 1 301 ? 23.113 -5.572 -27.047 1.00 95.56 301 LEU A N 1
ATOM 2348 C CA . LEU A 1 301 ? 23.148 -6.979 -27.437 1.00 95.56 301 LEU A CA 1
ATOM 2349 C C . LEU A 1 301 ? 24.002 -7.756 -26.435 1.00 95.56 301 LEU A C 1
ATOM 2351 O O . LEU A 1 301 ? 25.057 -7.291 -26.015 1.00 95.56 301 LEU A O 1
ATOM 2355 N N . LYS A 1 302 ? 23.540 -8.945 -26.050 1.00 93.31 302 LYS A N 1
ATOM 2356 C CA . LYS A 1 302 ? 24.281 -9.822 -25.136 1.00 93.31 302 LYS A CA 1
ATOM 2357 C C . LYS A 1 302 ? 25.604 -10.294 -25.745 1.00 93.31 302 LYS A C 1
ATOM 2359 O O . LYS A 1 302 ? 26.629 -10.282 -25.076 1.00 93.31 302 LYS A O 1
ATOM 2364 N N . GLU A 1 303 ? 25.564 -10.663 -27.022 1.00 88.12 303 GLU A N 1
ATOM 2365 C CA . GLU A 1 303 ? 26.723 -11.077 -27.814 1.00 88.12 303 GLU A CA 1
ATOM 2366 C C . GLU A 1 303 ? 27.243 -9.872 -28.612 1.00 88.12 303 GLU A C 1
ATOM 2368 O O . GLU A 1 303 ? 26.967 -9.732 -29.805 1.00 88.12 303 GLU A O 1
ATOM 2373 N N . GLY A 1 304 ? 27.925 -8.943 -27.938 1.00 83.62 304 GLY A N 1
ATOM 2374 C CA . GLY A 1 304 ? 28.586 -7.812 -28.590 1.00 83.62 304 GLY A CA 1
ATOM 2375 C C . GLY A 1 304 ? 28.712 -6.556 -27.730 1.00 83.62 304 GLY A C 1
ATOM 2376 O O . GLY A 1 304 ? 28.182 -6.461 -26.627 1.00 83.62 304 GLY A O 1
ATOM 2377 N N . GLU A 1 305 ? 29.408 -5.566 -28.288 1.00 84.56 305 GLU A N 1
ATOM 2378 C CA . GLU A 1 305 ? 29.617 -4.245 -27.672 1.00 84.56 305 GLU A CA 1
ATOM 2379 C C . GLU A 1 305 ? 28.587 -3.204 -28.143 1.00 84.56 305 GLU A C 1
ATOM 2381 O O . GLU A 1 305 ? 28.588 -2.062 -27.688 1.00 84.56 305 GLU A O 1
ATOM 2386 N N . GLN A 1 306 ? 27.698 -3.569 -29.076 1.00 88.94 306 GLN A N 1
ATOM 2387 C CA . GLN A 1 306 ? 26.691 -2.642 -29.580 1.00 88.94 306 GLN A CA 1
ATOM 2388 C C . GLN A 1 306 ? 25.680 -2.322 -28.477 1.00 88.94 306 GLN A C 1
ATOM 2390 O O . GLN A 1 306 ? 24.964 -3.198 -27.985 1.00 88.94 306 GLN A O 1
ATOM 2395 N N . GLN A 1 307 ? 25.592 -1.036 -28.152 1.00 93.00 307 GLN A N 1
ATOM 2396 C CA . GLN A 1 307 ? 24.675 -0.471 -27.177 1.00 93.00 307 GLN A CA 1
ATOM 2397 C C . GLN A 1 307 ? 23.797 0.588 -27.846 1.00 93.00 307 GLN A C 1
ATOM 2399 O O . GLN A 1 307 ? 24.234 1.313 -28.738 1.00 93.00 307 GLN A O 1
ATOM 2404 N N . SER A 1 308 ? 22.557 0.694 -27.386 1.00 95.06 308 SER A N 1
ATOM 2405 C CA . SER A 1 308 ? 21.621 1.747 -27.757 1.00 95.06 308 SER A CA 1
ATOM 2406 C C . SER A 1 308 ? 20.924 2.298 -26.512 1.00 95.06 308 SER A C 1
ATOM 2408 O O . SER A 1 308 ? 21.086 1.778 -25.405 1.00 95.06 308 SER A O 1
ATOM 2410 N N . LEU A 1 309 ? 20.179 3.389 -26.676 1.00 96.50 309 LEU A N 1
ATOM 2411 C CA . LEU A 1 309 ? 19.547 4.109 -25.576 1.00 96.50 309 LEU A CA 1
ATOM 2412 C C . LEU A 1 309 ? 18.048 4.242 -25.819 1.00 96.50 309 LEU A C 1
ATOM 2414 O O . LEU A 1 309 ? 17.622 4.855 -26.797 1.00 96.50 309 LEU A O 1
ATOM 2418 N N . LEU A 1 310 ? 17.257 3.766 -24.865 1.00 97.44 310 LEU A N 1
ATOM 2419 C CA . LEU A 1 310 ? 15.880 4.213 -24.712 1.00 97.44 310 LEU A CA 1
ATOM 2420 C C . LEU A 1 310 ? 15.905 5.547 -23.972 1.00 97.44 310 LEU A C 1
ATOM 2422 O O . LEU A 1 310 ? 16.599 5.682 -22.960 1.00 97.44 310 LEU A O 1
ATOM 2426 N N . LYS A 1 311 ? 15.171 6.538 -24.474 1.00 96.94 311 LYS A N 1
ATOM 2427 C CA . LYS A 1 311 ? 15.096 7.857 -23.837 1.00 96.94 311 LYS A CA 1
ATOM 2428 C C . LYS A 1 311 ? 13.654 8.272 -23.683 1.00 96.94 311 LYS A C 1
ATOM 2430 O O . LYS A 1 311 ? 12.820 7.977 -24.542 1.00 96.94 311 LYS A O 1
ATOM 2435 N N . GLY A 1 312 ? 13.393 9.038 -22.643 1.00 96.44 312 GLY A N 1
ATOM 2436 C CA . GLY A 1 312 ? 12.091 9.630 -22.449 1.00 96.44 312 GLY A CA 1
ATOM 2437 C C . GLY A 1 312 ? 12.089 10.770 -21.464 1.00 96.44 312 GLY A C 1
ATOM 2438 O O . GLY A 1 312 ? 13.126 11.197 -20.951 1.00 96.44 312 GLY A O 1
ATOM 2439 N N . GLU A 1 313 ? 10.884 11.265 -21.241 1.00 96.69 313 GLU A N 1
ATOM 2440 C CA . GLU A 1 313 ? 10.615 12.438 -20.432 1.00 96.69 313 GLU A CA 1
ATOM 2441 C C . GLU A 1 313 ? 9.616 12.118 -19.325 1.00 96.69 313 GLU A C 1
ATOM 2443 O O . GLU A 1 313 ? 8.824 11.178 -19.430 1.00 96.69 313 GLU A O 1
ATOM 2448 N N . LEU A 1 314 ? 9.663 12.913 -18.262 1.00 96.44 314 LEU A N 1
ATOM 2449 C CA . LEU A 1 314 ? 8.676 12.986 -17.195 1.00 96.44 314 LEU A CA 1
ATOM 2450 C C . LEU A 1 314 ? 8.122 14.406 -17.184 1.00 96.44 314 LEU A C 1
ATOM 2452 O O . LEU A 1 314 ? 8.846 15.353 -16.880 1.00 96.44 314 LEU A O 1
ATOM 2456 N N . THR A 1 315 ? 6.837 14.548 -17.494 1.00 95.31 315 THR A N 1
ATOM 2457 C CA . THR A 1 315 ? 6.151 15.848 -17.478 1.00 95.31 315 THR A CA 1
ATOM 2458 C C . THR A 1 315 ? 5.007 15.832 -16.481 1.00 95.31 315 THR A C 1
ATOM 2460 O O . THR A 1 315 ? 4.304 14.830 -16.346 1.00 95.31 315 THR A O 1
ATOM 2463 N N . TRP A 1 316 ? 4.807 16.931 -15.761 1.00 94.44 316 TRP A N 1
ATOM 2464 C CA . TRP A 1 316 ? 3.654 17.057 -14.882 1.00 94.44 316 TRP A CA 1
ATOM 2465 C C . TRP A 1 316 ? 2.384 17.285 -15.701 1.00 94.44 316 TRP A C 1
ATOM 2467 O O . TRP A 1 316 ? 2.312 18.198 -16.523 1.00 94.44 316 TRP A O 1
ATOM 2477 N N . GLN A 1 317 ? 1.366 16.473 -15.446 1.00 93.19 317 GLN A N 1
ATOM 2478 C CA . GLN A 1 317 ? 0.035 16.603 -16.017 1.00 93.19 317 GLN A CA 1
ATOM 2479 C C . GLN A 1 317 ? -0.908 17.071 -14.920 1.00 93.19 317 GLN A C 1
ATOM 2481 O O . GLN A 1 317 ? -1.134 16.363 -13.939 1.00 93.19 317 GLN A O 1
ATOM 2486 N N . LYS A 1 318 ? -1.453 18.277 -15.074 1.00 90.88 318 LYS A N 1
ATOM 2487 C CA . LYS A 1 318 ? -2.475 18.789 -14.164 1.00 90.88 318 LYS A CA 1
ATOM 2488 C C . LYS A 1 318 ? -3.777 18.031 -14.409 1.00 90.88 318 LYS A C 1
ATOM 2490 O O . LYS A 1 318 ? -4.215 17.927 -15.552 1.00 90.88 318 LYS A O 1
ATOM 2495 N N . ILE A 1 319 ? -4.413 17.556 -13.346 1.00 84.94 319 ILE A N 1
ATOM 2496 C CA . ILE A 1 319 ? -5.785 17.058 -13.438 1.00 84.94 319 ILE A CA 1
ATOM 2497 C C . ILE A 1 319 ? -6.685 18.296 -13.464 1.00 84.94 319 ILE A C 1
ATOM 2499 O O . ILE A 1 319 ? -6.749 19.051 -12.496 1.00 84.94 319 ILE A O 1
ATOM 2503 N N . SER A 1 320 ? -7.309 18.574 -14.607 1.00 71.81 320 SER A N 1
ATOM 2504 C CA . SER A 1 320 ? -8.364 19.584 -14.693 1.00 71.81 320 SER A CA 1
ATOM 2505 C C . SER A 1 320 ? -9.694 18.964 -14.280 1.00 71.81 320 SER A C 1
ATOM 2507 O O . SER A 1 320 ? -10.077 17.937 -14.836 1.00 71.81 320 SER A O 1
ATOM 2509 N N . GLU A 1 321 ? -10.419 19.616 -13.373 1.00 53.47 321 GLU A N 1
ATOM 2510 C CA . GLU A 1 321 ? -11.851 19.393 -13.155 1.00 53.47 321 GLU A CA 1
ATOM 2511 C C . GLU A 1 321 ? -12.610 19.789 -14.428 1.00 53.47 321 GLU A C 1
ATOM 2513 O O . GLU A 1 321 ? -13.065 20.916 -14.549 1.00 53.47 321 GLU A O 1
ATOM 2518 N N . ASN A 1 322 ? -12.663 18.922 -15.436 1.00 43.22 322 ASN A N 1
ATOM 2519 C CA . ASN A 1 322 ? -13.548 19.085 -16.587 1.00 43.22 322 ASN A CA 1
ATOM 2520 C C . ASN A 1 322 ? -13.876 17.705 -17.158 1.00 43.22 322 ASN A C 1
ATOM 2522 O O . ASN A 1 322 ? -13.125 17.136 -17.947 1.00 43.22 322 ASN A O 1
ATOM 2526 N N . GLY A 1 323 ? -15.017 17.188 -16.716 1.00 37.03 323 GLY A N 1
ATOM 2527 C CA . GLY A 1 323 ? -15.660 15.974 -17.201 1.00 37.03 323 GLY A CA 1
ATOM 2528 C C . GLY A 1 323 ? -17.031 15.838 -16.549 1.00 37.03 323 GLY A C 1
ATOM 2529 O O . GLY A 1 323 ? -17.247 14.907 -15.781 1.00 37.03 323 GLY A O 1
ATOM 2530 N N . SER A 1 324 ? -17.887 16.840 -16.777 1.00 32.88 324 SER A N 1
ATOM 2531 C CA . SER A 1 324 ? -19.346 16.701 -16.652 1.00 32.88 324 SER A CA 1
ATOM 2532 C C . SER A 1 324 ? -19.901 15.974 -17.871 1.00 32.88 324 SER A C 1
ATOM 2534 O O . SER A 1 324 ? -19.275 16.091 -18.951 1.00 32.88 324 SER A O 1
#

Foldseek 3Di:
DDDDDPPPVVPQVVVQPDDDDDDDDDDDDDDDDDPPPPPPPPPLPQFQKWFDPPFDDPPQKDWTFDDDVATKIKIFGPQPKWKFWADPLRDTAWIQHRQWIKGFPLDLRVQQFADELGHDGDPVNVVCVPDDTDIDTDDRGRMDMTYDNLSVPSVDQKDWGWMAIPNRIGTTIIGGDHDDPPQWAKAKAWPDDWPFFQWDKGDDDGHAQKIKIARGPRGPAKKFWADPVRHGAWIQHPQAIKGQCPDPCNVVWPQDFDQDDPVGRITGRTRHSMDMTRDVQRVPDDPDLQDKRKGWIKMDGPPDDDITITIIIIHIDGDDPDDD

Radius of gyration: 27.51 Å; chains: 1; bounding box: 66×50×72 Å

Sequence (324 aa):
MPVVKTNWVKKTLGACLAFSFSTLLISSPLITPTIAFAHAEHGTEGGIPTVSPKTKLPKGVSLQVVKSNAFQFALATDGQQQVEILGEDKRAFLRFKSDKLYADLNATGWHRSRQPGGGPVPDRLKNNPKLKPNWVLLDKQPGYGWYDPRLMNEEIAHFNLAMIANGKPVNVRIERIEPEPMTGYWRPTLINEADFTGLNAMVPGLSGNNLMLSRMGTAQGEFQVLDDQGVPFIELRKDGVWLNSMHAWANQVDLFHTSGTEQAPWVKVSETGTVTYADPRLDKKPAKISEIGHWVIPVKLKEGEQQSLLKGELTWQKISENGS